Protein AF-A0ABD5W176-F1 (afdb_monomer_lite)

Radius of gyration: 26.82 Å; chains: 1; bounding box: 63×87×45 Å

Structure (mmCIF, N/CA/C/O backbone):
data_AF-A0ABD5W176-F1
#
_entry.id   AF-A0ABD5W176-F1
#
loop_
_atom_site.group_PDB
_atom_site.id
_atom_site.type_symbol
_atom_site.label_atom_id
_atom_site.label_alt_id
_atom_site.label_comp_id
_atom_site.label_asym_id
_atom_site.label_entity_id
_atom_site.label_seq_id
_atom_site.pdbx_PDB_ins_code
_atom_site.Cartn_x
_atom_site.Cartn_y
_atom_site.Cartn_z
_atom_site.occupancy
_atom_site.B_iso_or_equiv
_atom_site.auth_seq_id
_atom_site.auth_comp_id
_atom_site.auth_asym_id
_atom_site.auth_atom_id
_atom_site.pdbx_PDB_model_num
ATOM 1 N N . MET A 1 1 ? 10.561 7.491 5.940 1.00 79.62 1 MET A N 1
ATOM 2 C CA . MET A 1 1 ? 9.685 6.293 5.906 1.00 79.62 1 MET A CA 1
ATOM 3 C C . MET A 1 1 ? 9.804 5.558 4.575 1.00 79.62 1 MET A C 1
ATOM 5 O O . MET A 1 1 ? 10.147 4.380 4.599 1.00 79.62 1 MET A O 1
ATOM 9 N N . GLN A 1 2 ? 9.571 6.247 3.452 1.00 91.00 2 GLN A N 1
ATOM 10 C CA . GLN A 1 2 ? 9.766 5.733 2.091 1.00 91.00 2 GLN A CA 1
ATOM 11 C C . GLN A 1 2 ? 11.189 5.212 1.852 1.00 91.00 2 GLN A C 1
ATOM 13 O O . GLN A 1 2 ? 12.141 5.685 2.484 1.00 91.00 2 GLN A O 1
ATOM 18 N N . ARG A 1 3 ? 11.326 4.248 0.937 1.00 91.56 3 ARG A N 1
ATOM 19 C CA . ARG A 1 3 ? 12.616 3.749 0.450 1.00 91.56 3 ARG A CA 1
ATOM 20 C C . ARG A 1 3 ? 12.538 3.473 -1.054 1.00 91.56 3 ARG A C 1
ATOM 22 O O . ARG A 1 3 ? 11.525 2.947 -1.516 1.00 91.56 3 ARG A O 1
ATOM 29 N N . PRO A 1 4 ? 13.593 3.793 -1.824 1.00 94.31 4 PRO A N 1
ATOM 30 C CA . PRO A 1 4 ? 13.657 3.426 -3.234 1.00 94.31 4 PRO A CA 1
ATOM 31 C C . PRO A 1 4 ? 13.405 1.930 -3.437 1.00 94.31 4 PRO A C 1
ATOM 33 O O . PRO A 1 4 ? 13.845 1.116 -2.624 1.00 94.31 4 PRO A O 1
ATOM 36 N N . GLN A 1 5 ? 12.694 1.579 -4.512 1.00 95.31 5 GLN A N 1
ATOM 37 C CA . GLN A 1 5 ? 12.455 0.187 -4.931 1.00 95.31 5 GLN A CA 1
ATOM 38 C C . GLN A 1 5 ? 11.825 -0.715 -3.851 1.00 95.31 5 GLN A C 1
ATOM 40 O O . GLN A 1 5 ? 11.939 -1.939 -3.915 1.00 95.31 5 GLN A O 1
ATOM 45 N N . THR A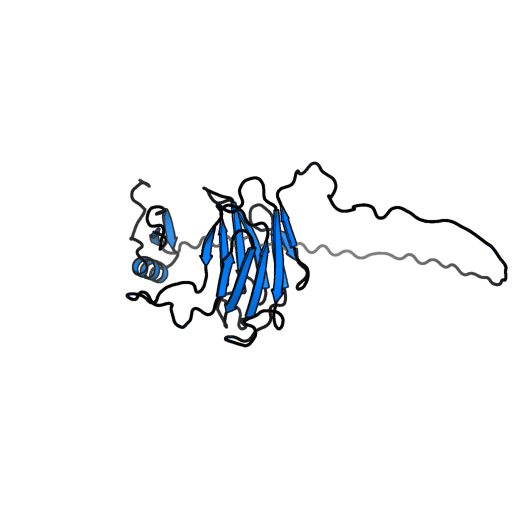 1 6 ? 11.164 -0.121 -2.856 1.00 97.00 6 THR A N 1
ATOM 46 C CA . THR A 1 6 ? 10.601 -0.833 -1.707 1.00 97.00 6 THR A CA 1
ATOM 47 C C . THR A 1 6 ? 9.096 -0.611 -1.647 1.00 97.00 6 THR A C 1
ATOM 49 O O . THR A 1 6 ? 8.623 0.515 -1.783 1.00 97.00 6 THR A O 1
ATOM 52 N N . SER A 1 7 ? 8.345 -1.683 -1.420 1.00 98.00 7 SER A N 1
ATOM 53 C CA . SER A 1 7 ? 6.948 -1.617 -1.000 1.00 98.00 7 SER A CA 1
ATOM 54 C C . SER A 1 7 ? 6.877 -1.731 0.518 1.00 98.00 7 SER A C 1
ATOM 56 O O . SER A 1 7 ? 7.540 -2.585 1.101 1.00 98.00 7 SER A O 1
ATOM 58 N N . ILE A 1 8 ? 6.106 -0.871 1.171 1.00 97.44 8 ILE A N 1
ATOM 59 C CA . ILE A 1 8 ? 6.011 -0.806 2.628 1.00 97.44 8 ILE A CA 1
ATOM 60 C C . ILE A 1 8 ? 4.540 -0.869 3.026 1.00 97.44 8 ILE A C 1
ATOM 62 O O . ILE A 1 8 ? 3.735 -0.094 2.519 1.00 97.44 8 ILE A O 1
ATOM 66 N N . ALA A 1 9 ? 4.197 -1.752 3.960 1.00 97.44 9 ALA A N 1
ATOM 67 C CA . ALA A 1 9 ? 2.889 -1.782 4.607 1.00 97.44 9 ALA A CA 1
ATOM 68 C C . ALA A 1 9 ? 3.030 -1.595 6.123 1.00 97.44 9 ALA A C 1
ATOM 70 O O . ALA A 1 9 ? 4.029 -2.001 6.713 1.00 97.44 9 ALA A O 1
ATOM 71 N N . PHE A 1 10 ? 2.053 -0.965 6.767 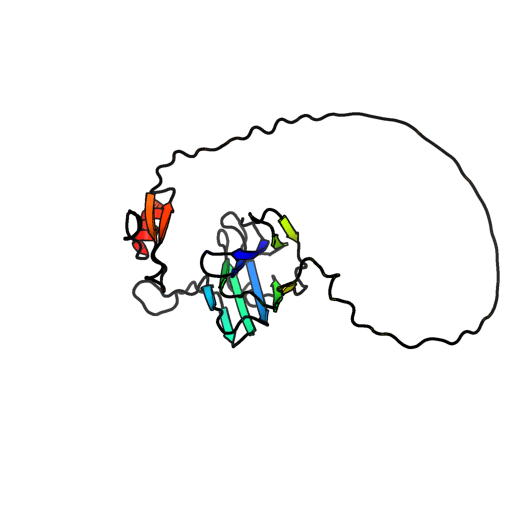1.00 96.25 10 PHE A N 1
ATOM 72 C CA . PHE A 1 10 ? 2.026 -0.818 8.223 1.00 96.25 10 PHE A CA 1
ATOM 73 C C . PHE A 1 10 ? 0.620 -0.514 8.734 1.00 96.25 10 PHE A C 1
ATOM 75 O O . PHE A 1 10 ? -0.257 -0.091 7.979 1.00 96.25 10 PHE A O 1
ATOM 82 N N . LEU A 1 11 ? 0.414 -0.716 10.035 1.00 94.94 11 LEU A N 1
ATOM 83 C CA . LEU A 1 11 ? -0.796 -0.272 10.715 1.00 94.94 11 LEU A CA 1
ATOM 84 C C . LEU A 1 11 ? -0.582 1.110 11.325 1.00 94.94 11 LEU A C 1
ATOM 86 O O . LEU A 1 11 ? 0.431 1.363 11.973 1.00 94.94 11 LEU A O 1
ATOM 90 N N . TYR A 1 12 ? -1.560 1.989 11.144 1.00 93.06 12 TYR A N 1
ATOM 91 C CA . TYR A 1 12 ? -1.567 3.326 11.718 1.00 93.06 12 TYR A CA 1
ATOM 92 C C . TYR A 1 12 ? -2.821 3.533 12.563 1.00 93.06 12 TYR A C 1
ATOM 94 O O . TYR A 1 12 ? -3.947 3.453 12.060 1.00 93.06 12 TYR A O 1
ATOM 102 N N . GLN A 1 13 ? -2.623 3.810 13.853 1.00 91.56 13 GLN A N 1
ATOM 103 C CA . GLN A 1 13 ? -3.698 4.189 14.760 1.00 91.56 13 GLN A CA 1
ATOM 104 C C . GLN A 1 13 ? -3.898 5.704 14.696 1.00 91.56 13 GLN A C 1
ATOM 106 O O . GLN A 1 13 ? -3.185 6.469 15.345 1.00 91.56 13 GLN A O 1
ATOM 111 N N . GLY A 1 14 ? -4.887 6.130 13.912 1.00 87.31 14 GLY A N 1
ATOM 112 C CA . GLY A 1 14 ? -5.346 7.513 13.914 1.00 87.31 14 GLY A CA 1
ATOM 113 C C . GLY A 1 14 ? -6.237 7.823 15.125 1.00 87.31 14 GLY A C 1
ATOM 114 O O . GLY A 1 14 ? -6.598 6.917 15.886 1.00 87.31 14 GLY A O 1
ATOM 115 N N . PRO A 1 15 ? -6.655 9.090 15.291 1.00 87.62 15 PRO A N 1
ATOM 116 C CA . PRO A 1 15 ? -7.528 9.503 16.392 1.00 87.62 15 PRO A CA 1
ATOM 117 C C . PRO A 1 15 ? -8.903 8.817 16.370 1.00 87.62 15 PRO A C 1
ATOM 119 O O . PRO A 1 15 ? -9.521 8.662 17.418 1.00 87.62 15 PRO A O 1
ATOM 122 N N . GLU A 1 16 ? -9.376 8.397 15.193 1.00 87.06 16 GLU A N 1
ATOM 123 C CA . GLU A 1 16 ? -10.716 7.823 15.024 1.00 87.06 16 GLU A CA 1
ATOM 124 C C . GLU A 1 16 ? -10.719 6.308 14.799 1.00 87.06 16 GLU A C 1
ATOM 126 O O . GLU A 1 16 ? -11.642 5.626 15.239 1.00 87.06 16 GLU A O 1
ATOM 131 N N . ARG A 1 17 ? -9.726 5.771 14.078 1.00 92.06 17 ARG A N 1
ATOM 132 C CA . ARG A 1 17 ? -9.732 4.372 13.626 1.00 92.06 17 ARG A CA 1
ATOM 133 C C . ARG A 1 17 ? -8.337 3.854 13.291 1.00 92.06 17 ARG A C 1
ATOM 135 O O . ARG A 1 17 ? -7.445 4.615 12.911 1.00 92.06 17 ARG A O 1
ATOM 142 N N . LEU A 1 18 ? -8.196 2.535 13.377 1.00 95.38 18 LEU A N 1
ATOM 143 C CA . LEU A 1 18 ? -7.039 1.799 12.881 1.00 95.38 18 LEU A CA 1
ATOM 144 C C . LEU A 1 18 ? -7.106 1.672 11.353 1.00 95.38 18 LEU A C 1
ATOM 146 O O . LEU A 1 18 ? -8.172 1.380 10.793 1.00 95.38 18 LEU A O 1
ATOM 150 N N . SER A 1 19 ? -5.971 1.886 10.691 1.00 96.56 19 SER A N 1
ATOM 151 C CA . SER A 1 19 ? -5.845 1.827 9.232 1.00 96.56 19 SER A CA 1
ATOM 152 C C . SER A 1 19 ? -4.668 0.960 8.795 1.00 96.56 19 SER A C 1
ATOM 154 O O . SER A 1 19 ? -3.620 0.982 9.435 1.00 96.56 19 SER A O 1
ATOM 156 N N . LEU A 1 20 ? -4.829 0.244 7.683 1.00 97.62 20 LEU A N 1
ATOM 157 C CA . LEU A 1 20 ? -3.736 -0.338 6.910 1.00 97.62 20 LEU A CA 1
ATOM 158 C C . LEU A 1 20 ? -3.247 0.710 5.911 1.00 97.62 20 LEU A C 1
ATOM 160 O O . LEU A 1 20 ? -4.021 1.184 5.079 1.00 97.62 20 LEU A O 1
ATOM 164 N N . VAL A 1 21 ? -1.967 1.052 5.986 1.00 97.69 21 VAL A N 1
ATOM 165 C CA . VAL A 1 21 ? -1.319 1.994 5.074 1.00 97.69 21 VAL A CA 1
ATOM 166 C C . VAL A 1 21 ? -0.309 1.244 4.225 1.00 97.69 21 VAL A C 1
ATOM 168 O O . VAL A 1 21 ? 0.456 0.425 4.735 1.00 97.69 21 VAL A O 1
ATOM 171 N N . VAL A 1 22 ? -0.313 1.534 2.929 1.00 98.12 22 VAL A N 1
ATOM 172 C CA . VAL A 1 22 ? 0.615 0.989 1.942 1.00 98.12 22 VAL A CA 1
ATOM 173 C C . VAL A 1 22 ? 1.286 2.152 1.226 1.00 98.12 22 VAL A C 1
ATOM 175 O O . VAL A 1 22 ? 0.613 3.095 0.816 1.00 98.12 22 VAL A O 1
ATOM 178 N N . VAL A 1 23 ? 2.610 2.090 1.101 1.00 97.50 23 VAL A N 1
ATOM 179 C CA . VAL A 1 23 ? 3.427 3.083 0.398 1.00 97.50 23 VAL A CA 1
ATOM 180 C C . VAL A 1 23 ? 4.440 2.368 -0.483 1.00 97.50 23 VAL A C 1
ATOM 182 O O . VAL A 1 23 ? 5.189 1.508 -0.015 1.00 97.50 23 VAL A O 1
ATOM 185 N N . HIS A 1 24 ? 4.493 2.750 -1.751 1.00 97.62 24 HIS A N 1
ATOM 186 C CA . HIS A 1 24 ? 5.400 2.198 -2.741 1.00 97.62 24 HIS A CA 1
ATOM 187 C C . HIS A 1 24 ? 6.428 3.238 -3.184 1.00 97.62 24 HIS A C 1
ATOM 189 O O . HIS A 1 24 ? 6.096 4.385 -3.481 1.00 97.62 24 HIS A O 1
ATOM 195 N N . GLY A 1 25 ? 7.690 2.817 -3.250 1.00 94.88 25 GLY A N 1
ATOM 196 C CA . GLY A 1 25 ? 8.774 3.631 -3.779 1.00 94.88 25 GLY A CA 1
ATOM 197 C C . GLY A 1 25 ? 9.188 4.794 -2.877 1.00 94.88 25 GLY A C 1
ATOM 198 O O . GLY A 1 25 ? 8.986 4.801 -1.658 1.00 94.88 25 GLY A O 1
ATOM 199 N N . SER A 1 26 ? 9.858 5.761 -3.499 1.00 93.12 26 SER A N 1
ATOM 200 C CA . SER A 1 26 ? 10.366 6.970 -2.855 1.00 93.12 26 SER A CA 1
ATOM 201 C C . SER A 1 26 ? 10.463 8.093 -3.874 1.00 93.12 26 SER A C 1
ATOM 203 O O . SER A 1 26 ? 10.898 7.860 -5.001 1.00 93.12 26 SER A O 1
ATOM 205 N N . VAL A 1 27 ? 10.171 9.318 -3.443 1.00 90.06 27 VAL A N 1
ATOM 206 C CA . VAL A 1 27 ? 10.331 10.529 -4.267 1.00 90.06 27 VAL A CA 1
ATOM 207 C C . VAL A 1 27 ? 11.782 10.801 -4.686 1.00 90.06 27 VAL A C 1
ATOM 209 O O . VAL A 1 27 ? 12.028 11.499 -5.664 1.00 90.06 27 VAL A O 1
ATOM 212 N N . ASP A 1 28 ? 12.749 10.212 -3.981 1.00 86.12 28 ASP A N 1
ATOM 213 C CA . ASP A 1 28 ? 14.178 10.315 -4.304 1.00 86.12 28 ASP A CA 1
ATOM 214 C C . ASP A 1 28 ? 14.668 9.175 -5.220 1.00 86.12 28 ASP A C 1
ATOM 216 O O . ASP A 1 28 ? 15.856 9.091 -5.542 1.00 86.12 28 ASP A O 1
ATOM 220 N N . ALA A 1 29 ? 13.786 8.247 -5.611 1.00 86.50 29 ALA A N 1
ATOM 221 C CA . ALA A 1 29 ? 14.151 7.097 -6.427 1.00 86.50 29 ALA A CA 1
ATOM 222 C C . ALA A 1 29 ? 14.228 7.457 -7.915 1.00 86.50 29 ALA A C 1
ATOM 224 O O . ALA A 1 29 ? 13.330 8.081 -8.479 1.00 86.50 29 ALA A O 1
ATOM 225 N N . ALA A 1 30 ? 15.290 6.991 -8.574 1.00 83.50 30 ALA A N 1
ATOM 226 C CA . ALA A 1 30 ? 15.442 7.136 -10.019 1.00 83.50 30 ALA A CA 1
ATOM 227 C C . ALA A 1 30 ? 14.508 6.204 -10.811 1.00 83.50 30 ALA A C 1
ATOM 229 O O . ALA A 1 30 ? 14.151 6.541 -11.939 1.00 83.50 30 ALA A O 1
ATOM 230 N N . ASP A 1 31 ? 14.088 5.088 -10.213 1.00 87.00 31 ASP A N 1
ATOM 231 C CA . ASP A 1 31 ? 13.261 4.063 -10.847 1.00 87.00 31 ASP A CA 1
ATOM 232 C C . ASP A 1 31 ? 11.855 4.018 -10.236 1.00 87.00 31 ASP A C 1
ATOM 234 O O . ASP A 1 31 ? 11.670 4.279 -9.044 1.00 87.00 31 ASP A O 1
ATOM 238 N N . GLY A 1 32 ? 10.881 3.660 -11.073 1.00 93.00 32 GLY A N 1
ATOM 239 C CA . GLY A 1 32 ? 9.490 3.461 -10.692 1.00 93.00 32 GLY A CA 1
ATOM 240 C C . GLY A 1 32 ? 9.178 2.019 -10.287 1.00 93.00 32 GLY A C 1
ATOM 241 O O . GLY A 1 32 ? 10.040 1.273 -9.805 1.00 93.00 32 GLY A O 1
ATOM 242 N N . GLY A 1 33 ? 7.939 1.599 -10.519 1.00 96.44 33 GLY A N 1
ATOM 243 C CA . GLY A 1 33 ? 7.527 0.217 -10.317 1.00 96.44 33 GLY A CA 1
ATOM 244 C C . GLY A 1 33 ? 6.046 -0.027 -10.568 1.00 96.44 33 GLY A C 1
ATOM 245 O O . GLY A 1 33 ? 5.289 0.873 -10.933 1.00 96.44 33 GLY A O 1
ATOM 246 N N . ALA A 1 34 ? 5.652 -1.284 -10.384 1.00 98.19 34 ALA A N 1
ATOM 247 C CA . ALA A 1 34 ? 4.263 -1.711 -10.403 1.00 98.19 34 ALA A CA 1
ATOM 248 C C . ALA A 1 34 ? 4.038 -2.804 -9.354 1.00 98.19 34 ALA A C 1
ATOM 250 O O . ALA A 1 34 ? 4.888 -3.687 -9.167 1.00 98.19 34 ALA A O 1
ATOM 251 N N . VAL A 1 35 ? 2.890 -2.737 -8.682 1.00 98.62 35 VAL A N 1
ATOM 252 C CA . VAL A 1 35 ? 2.469 -3.687 -7.645 1.00 98.62 35 VAL A CA 1
ATOM 253 C C . VAL A 1 35 ? 0.980 -3.954 -7.786 1.00 98.62 35 VAL A C 1
ATOM 255 O O . VAL A 1 35 ? 0.192 -3.030 -7.927 1.00 98.62 35 VAL A O 1
ATOM 258 N N . THR A 1 36 ? 0.583 -5.216 -7.693 1.00 98.88 36 THR A N 1
ATOM 259 C CA . THR A 1 36 ? -0.816 -5.604 -7.513 1.00 98.88 36 THR A CA 1
ATOM 260 C C . THR A 1 36 ? -0.965 -6.241 -6.145 1.00 98.88 36 THR A C 1
ATOM 262 O O . THR A 1 36 ? -0.357 -7.281 -5.902 1.00 98.88 36 THR A O 1
ATOM 265 N N . PHE A 1 37 ? -1.812 -5.687 -5.278 1.00 98.81 37 PHE A N 1
ATOM 266 C CA . PHE A 1 37 ? -2.245 -6.395 -4.072 1.00 98.81 37 PHE A CA 1
ATOM 267 C C . PHE A 1 37 ? -3.675 -6.891 -4.224 1.00 98.81 37 PHE A C 1
ATOM 269 O O . PHE A 1 37 ? -4.578 -6.147 -4.614 1.00 98.81 37 PHE A O 1
ATOM 276 N N . ARG A 1 38 ? -3.881 -8.160 -3.865 1.00 98.81 38 ARG A N 1
ATOM 277 C CA . ARG A 1 38 ? -5.201 -8.738 -3.620 1.00 98.81 38 ARG A CA 1
ATOM 278 C C . ARG A 1 38 ? -5.390 -8.844 -2.115 1.00 98.81 38 ARG A C 1
ATOM 280 O O . ARG A 1 38 ? -4.675 -9.585 -1.447 1.00 98.81 38 ARG A O 1
ATOM 287 N N . LEU A 1 39 ? -6.323 -8.068 -1.589 1.00 98.69 39 LEU A N 1
ATOM 288 C CA . LEU A 1 39 ? -6.679 -8.044 -0.181 1.00 98.69 39 LEU A CA 1
ATOM 289 C C . LEU A 1 39 ? -7.989 -8.801 0.008 1.00 98.69 39 LEU A C 1
ATOM 291 O O . LEU A 1 39 ? -8.923 -8.596 -0.762 1.00 98.69 39 LEU A O 1
ATOM 295 N N . SER A 1 40 ? -8.060 -9.643 1.033 1.00 98.50 40 SER A N 1
ATOM 296 C CA . SER A 1 40 ? -9.280 -10.363 1.415 1.00 98.50 40 SER A CA 1
ATOM 297 C C . SER A 1 40 ? -9.501 -10.274 2.921 1.00 98.50 40 SER A C 1
ATOM 299 O O . SER A 1 40 ? -8.551 -10.067 3.679 1.00 98.50 40 SER A O 1
ATOM 301 N N . GLY A 1 41 ? -10.756 -10.408 3.353 1.00 97.69 41 GLY A N 1
ATOM 302 C CA . GLY A 1 41 ? -11.133 -10.293 4.767 1.00 97.69 41 GLY A CA 1
ATOM 303 C C . GLY A 1 41 ? -11.220 -8.851 5.280 1.00 97.69 41 GLY A C 1
ATOM 304 O O . GLY A 1 41 ? -11.238 -8.628 6.489 1.00 97.69 41 GLY A O 1
ATOM 305 N N . LEU A 1 42 ? -11.287 -7.861 4.383 1.00 97.94 42 LEU A N 1
ATOM 306 C CA . LEU A 1 42 ? -11.448 -6.465 4.786 1.00 97.94 42 LEU A CA 1
ATOM 307 C C . LEU A 1 42 ? -12.839 -6.225 5.410 1.00 97.94 42 LEU A C 1
ATOM 309 O O . LEU A 1 42 ? -13.838 -6.726 4.882 1.00 97.94 42 LEU A O 1
ATOM 313 N N . PRO A 1 43 ? -12.935 -5.453 6.510 1.00 96.44 43 PRO A N 1
ATOM 314 C CA . PRO A 1 43 ? -14.218 -5.121 7.123 1.00 96.44 43 PRO A CA 1
ATOM 315 C C . PRO A 1 43 ? -15.164 -4.387 6.173 1.00 96.44 43 PRO A C 1
ATOM 317 O O . PRO A 1 43 ? -14.761 -3.489 5.435 1.00 96.44 43 PRO A O 1
ATOM 320 N N . ALA A 1 44 ? -16.447 -4.749 6.228 1.00 93.25 44 ALA A N 1
ATOM 321 C CA . ALA A 1 44 ? -17.473 -4.241 5.314 1.00 93.25 44 ALA A CA 1
ATOM 322 C C . ALA A 1 44 ? -17.805 -2.748 5.506 1.00 93.25 44 ALA A C 1
ATOM 324 O O . ALA A 1 44 ? -18.368 -2.125 4.609 1.00 93.25 44 ALA A O 1
ATOM 325 N N . ASP A 1 45 ? -17.507 -2.187 6.677 1.00 92.12 45 ASP A N 1
ATOM 326 C CA . ASP A 1 45 ? -17.632 -0.765 7.016 1.00 92.12 45 ASP A CA 1
ATOM 327 C C . ASP A 1 45 ? -16.310 0.009 6.860 1.00 92.12 45 ASP A C 1
ATOM 329 O O . ASP A 1 45 ? -16.248 1.222 7.098 1.00 92.12 45 ASP A O 1
ATOM 333 N N . GLY A 1 46 ? -15.247 -0.681 6.446 1.00 95.00 46 GLY A N 1
ATOM 334 C CA . GLY A 1 46 ? -13.981 -0.068 6.098 1.00 95.00 46 GLY A CA 1
ATOM 335 C C . GLY A 1 46 ? -14.016 0.598 4.721 1.00 95.00 46 GLY A C 1
ATOM 336 O O . GLY A 1 46 ? -14.827 0.274 3.854 1.00 95.00 46 GLY A O 1
ATOM 337 N N . GLU A 1 47 ? -13.113 1.551 4.506 1.00 95.81 47 GLU A N 1
ATOM 338 C CA . GLU A 1 47 ? -12.997 2.255 3.229 1.00 95.81 47 GLU A CA 1
ATOM 339 C C . GLU A 1 47 ? -11.564 2.715 2.954 1.00 95.81 47 GLU A C 1
ATOM 341 O O . GLU A 1 47 ? -10.750 2.888 3.862 1.00 95.81 47 GLU A O 1
ATOM 346 N N . TRP A 1 48 ? -11.264 2.938 1.677 1.00 97.06 48 TRP A N 1
ATOM 347 C CA . TRP A 1 48 ? -10.012 3.547 1.237 1.00 97.06 48 TRP A CA 1
ATOM 348 C C . TRP A 1 48 ? -10.119 5.074 1.295 1.00 97.06 48 TRP A C 1
ATOM 350 O O . TRP A 1 48 ? -10.807 5.672 0.466 1.00 97.06 48 TRP A O 1
ATOM 360 N N . PHE A 1 49 ? -9.414 5.684 2.247 1.00 94.62 49 PHE A N 1
ATOM 361 C CA . PHE A 1 49 ? -9.337 7.136 2.442 1.00 94.62 49 PHE A CA 1
ATOM 362 C C . PHE A 1 49 ? -8.323 7.804 1.528 1.00 94.62 49 PHE A C 1
ATOM 364 O O . PHE A 1 49 ? -8.536 8.922 1.066 1.00 94.62 49 PHE A O 1
ATOM 371 N N . VAL A 1 50 ? -7.220 7.106 1.277 1.00 95.56 50 VAL A N 1
ATOM 372 C CA . VAL A 1 50 ? -6.219 7.515 0.302 1.00 95.56 50 VAL A CA 1
ATOM 373 C C . VAL A 1 50 ? -6.251 6.494 -0.812 1.00 95.56 50 VAL A C 1
ATOM 375 O O . VAL A 1 50 ? -6.073 5.297 -0.572 1.00 95.56 50 VAL A O 1
ATOM 378 N N . LYS A 1 51 ? -6.517 7.004 -2.008 1.00 94.81 51 LYS A N 1
ATOM 379 C CA . LYS A 1 51 ? -6.404 6.291 -3.265 1.00 94.81 51 LYS A CA 1
ATOM 380 C C . LYS A 1 51 ? -5.527 7.141 -4.154 1.00 94.81 51 LYS A C 1
ATOM 382 O O . LYS A 1 51 ? -6.010 8.159 -4.661 1.00 94.81 51 LYS A O 1
ATOM 387 N N . ASP A 1 52 ? -4.253 6.790 -4.241 1.00 91.12 52 ASP A N 1
ATOM 388 C CA . ASP A 1 52 ? -3.401 7.486 -5.188 1.00 91.12 52 ASP A CA 1
ATOM 389 C C . ASP A 1 52 ? -3.938 7.288 -6.611 1.00 91.12 52 ASP A C 1
ATOM 391 O O . ASP A 1 52 ? -4.730 6.372 -6.879 1.00 91.12 52 ASP A O 1
ATOM 395 N N . ASP A 1 53 ? -3.675 8.286 -7.453 1.00 85.44 53 ASP A N 1
ATOM 396 C CA . ASP A 1 53 ? -4.129 8.315 -8.843 1.00 85.44 53 ASP A CA 1
ATOM 397 C C . ASP A 1 53 ? -5.634 8.022 -9.035 1.00 85.44 53 ASP A C 1
ATOM 399 O O . ASP A 1 53 ? -6.101 7.531 -10.064 1.00 85.44 53 ASP A O 1
ATOM 403 N N . TYR A 1 54 ? -6.449 8.429 -8.053 1.00 85.75 54 TYR A N 1
ATOM 404 C CA . TYR A 1 54 ? -7.911 8.403 -8.109 1.00 85.75 54 TYR A CA 1
ATOM 405 C C . TYR A 1 54 ? -8.511 9.798 -7.873 1.00 85.75 54 TYR A C 1
ATOM 407 O O . TYR A 1 54 ? -9.203 10.070 -6.891 1.00 85.75 54 TYR A O 1
ATOM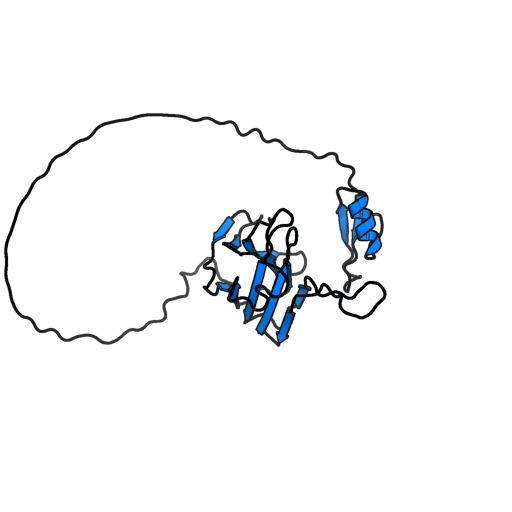 415 N N . TYR A 1 55 ? -8.265 10.720 -8.802 1.00 81.50 55 TYR A N 1
ATOM 416 C CA . TYR A 1 55 ? -8.812 12.082 -8.755 1.00 81.50 55 TYR A CA 1
ATOM 417 C C . TYR A 1 55 ? -9.315 12.581 -10.114 1.00 81.50 55 TYR A C 1
ATOM 419 O O . TYR A 1 55 ? -8.935 12.103 -11.183 1.00 81.50 55 TYR A O 1
ATOM 427 N N . SER A 1 56 ? -10.218 13.560 -10.082 1.00 85.38 56 SER A N 1
ATOM 428 C CA . SER A 1 56 ? -10.717 14.233 -11.287 1.00 85.38 56 SER A CA 1
ATOM 429 C C . SER A 1 56 ? -9.841 15.423 -11.674 1.00 85.38 56 SER A C 1
ATOM 431 O O . SER A 1 56 ? -9.329 16.123 -10.801 1.00 85.38 56 SER A O 1
ATOM 433 N N . GLU A 1 57 ? -9.719 15.708 -12.974 1.00 79.56 57 GLU A N 1
ATOM 434 C CA . GLU A 1 57 ? -9.030 16.916 -13.434 1.00 79.56 57 GLU A CA 1
ATOM 435 C C . GLU A 1 57 ? -9.709 18.168 -12.850 1.00 79.56 57 GLU A C 1
ATOM 437 O O . GLU A 1 57 ? -10.946 18.261 -12.889 1.00 79.56 57 GLU A O 1
ATOM 442 N N . PRO A 1 58 ? -8.941 19.165 -12.371 1.00 80.12 58 PRO A N 1
ATOM 443 C CA . PRO A 1 58 ? -9.495 20.371 -11.768 1.00 80.12 58 PRO A CA 1
ATOM 444 C C . PRO A 1 58 ? -10.507 21.082 -12.675 1.00 80.12 58 PRO A C 1
ATOM 446 O O . PRO A 1 58 ? -10.243 21.372 -13.841 1.00 80.12 58 PRO A O 1
ATOM 449 N N . GLY A 1 59 ? -11.685 21.390 -12.128 1.00 82.31 59 GLY A N 1
ATOM 450 C CA . GLY A 1 59 ? -12.763 22.048 -12.875 1.00 82.31 59 GLY A CA 1
ATOM 451 C C . GLY A 1 59 ? -13.506 21.134 -13.856 1.00 82.31 59 GLY A C 1
ATOM 452 O O . GLY A 1 59 ? -14.376 21.609 -14.589 1.00 82.31 59 GLY A O 1
ATOM 453 N N . THR A 1 60 ? -13.208 19.833 -13.858 1.00 75.81 60 THR A N 1
ATOM 454 C CA . THR A 1 60 ? -13.943 18.818 -14.613 1.00 75.81 60 THR A CA 1
ATOM 455 C C . THR A 1 60 ? -14.447 17.706 -13.686 1.00 75.81 60 THR A C 1
ATOM 457 O O . THR A 1 60 ? -14.069 17.619 -12.524 1.00 75.81 60 THR A O 1
ATOM 460 N N . ASN A 1 61 ? -15.314 16.839 -14.213 1.00 83.19 61 ASN A N 1
ATOM 461 C CA . ASN A 1 61 ? -15.723 15.594 -13.555 1.00 83.19 61 ASN A CA 1
ATOM 462 C C . ASN A 1 61 ? -15.166 14.367 -14.306 1.00 83.19 61 ASN A C 1
ATOM 464 O O . ASN A 1 61 ? -15.829 13.334 -14.403 1.00 83.19 61 ASN A O 1
ATOM 468 N N . ARG A 1 62 ? -14.004 14.521 -14.951 1.00 85.31 62 ARG A N 1
ATOM 469 C CA . ARG A 1 62 ? -13.298 13.462 -15.683 1.00 85.31 62 ARG A CA 1
ATOM 470 C C . ARG A 1 62 ? -12.076 13.044 -14.882 1.00 85.31 62 ARG A C 1
ATOM 472 O O . ARG A 1 62 ? -11.442 13.908 -14.291 1.00 85.31 62 ARG A O 1
ATOM 479 N N . ALA A 1 63 ? -11.760 11.754 -14.882 1.00 83.62 63 ALA A N 1
ATOM 480 C CA . ALA A 1 63 ? -10.506 11.258 -14.322 1.00 83.62 63 ALA A CA 1
ATOM 481 C C . ALA A 1 63 ? -9.316 11.925 -15.027 1.00 83.62 63 ALA A C 1
ATOM 483 O O . ALA A 1 63 ? -9.386 12.149 -16.241 1.00 83.62 63 ALA A O 1
ATOM 484 N N . ALA A 1 64 ? -8.265 12.253 -14.274 1.00 83.75 64 ALA A N 1
ATOM 485 C CA . ALA A 1 64 ? -7.045 12.772 -14.875 1.00 83.75 64 ALA A CA 1
ATOM 486 C C . ALA A 1 64 ? -6.392 11.711 -15.763 1.00 83.75 64 ALA A C 1
ATOM 488 O O . ALA A 1 64 ? -6.473 10.514 -15.502 1.00 83.75 64 ALA A O 1
ATOM 489 N N . THR A 1 65 ? -5.752 12.149 -16.846 1.00 84.25 65 THR A N 1
ATOM 490 C CA . THR A 1 65 ? -5.130 11.235 -17.818 1.00 84.25 65 THR A CA 1
ATOM 491 C C . THR A 1 65 ? -3.924 10.480 -17.268 1.00 84.25 65 THR A C 1
ATOM 493 O O . THR A 1 65 ? -3.439 9.572 -17.931 1.00 84.25 65 THR A O 1
ATOM 496 N N . THR A 1 66 ? -3.417 10.900 -16.111 1.00 83.06 66 THR A N 1
ATOM 497 C CA . THR A 1 66 ? -2.310 10.271 -15.388 1.00 83.06 66 THR A CA 1
ATOM 498 C C . THR A 1 66 ? -2.779 9.294 -14.321 1.00 83.06 66 THR A C 1
ATOM 500 O O . THR A 1 66 ? -1.930 8.681 -13.702 1.00 83.06 66 THR A O 1
ATOM 503 N N . ASN A 1 67 ? -4.093 9.125 -14.133 1.00 89.06 67 ASN A N 1
ATOM 504 C CA . ASN A 1 67 ? -4.633 8.127 -13.219 1.00 89.06 67 ASN A CA 1
ATOM 505 C C . ASN A 1 67 ? -4.445 6.730 -13.816 1.00 89.06 67 ASN A C 1
ATOM 507 O O . ASN A 1 67 ? -5.317 6.254 -14.554 1.00 89.06 67 ASN A O 1
ATOM 511 N N . TYR A 1 68 ? -3.301 6.110 -13.557 1.00 94.62 68 TYR A N 1
ATOM 512 C CA . TYR A 1 68 ? -2.996 4.782 -14.086 1.00 94.62 68 TYR A CA 1
ATOM 513 C C . TYR A 1 68 ? -3.440 3.659 -13.148 1.00 94.62 68 TYR A C 1
ATOM 515 O O . TYR A 1 68 ? -3.715 2.549 -13.611 1.00 94.62 68 TYR A O 1
ATOM 523 N N . ASP A 1 69 ? -3.607 3.962 -11.863 1.00 95.88 69 ASP A N 1
ATOM 524 C CA . ASP A 1 69 ? -4.035 2.988 -10.873 1.00 95.88 69 ASP A CA 1
ATOM 525 C C . ASP A 1 69 ? -5.421 2.422 -11.150 1.00 95.88 69 ASP A C 1
ATOM 527 O O . ASP A 1 69 ? -6.385 3.120 -11.492 1.00 95.88 69 ASP A O 1
ATOM 531 N N . THR A 1 70 ? -5.547 1.119 -10.924 1.00 96.88 70 THR A N 1
ATOM 532 C CA . THR A 1 70 ? -6.816 0.412 -11.056 1.00 96.88 70 THR A CA 1
ATOM 533 C C . THR A 1 70 ? -7.310 -0.050 -9.696 1.00 96.88 70 THR A C 1
ATOM 535 O O . THR A 1 70 ? -6.692 -0.872 -9.027 1.00 96.88 70 THR A O 1
ATOM 538 N N . TRP A 1 71 ? -8.493 0.433 -9.320 1.00 97.06 71 TRP A N 1
ATOM 539 C CA . TRP A 1 71 ? -9.137 0.125 -8.047 1.00 97.06 71 TRP A CA 1
ATOM 540 C C . TRP A 1 71 ? -10.357 -0.775 -8.267 1.00 97.06 71 TRP A C 1
ATOM 542 O O . TRP A 1 71 ? -11.404 -0.311 -8.723 1.00 97.06 71 TRP A O 1
ATOM 552 N N . THR A 1 72 ? -10.251 -2.059 -7.917 1.00 97.75 72 THR A N 1
ATOM 553 C CA . THR A 1 72 ? -11.382 -3.003 -7.906 1.00 97.75 72 THR A CA 1
ATOM 554 C C . THR A 1 72 ? -11.754 -3.329 -6.463 1.00 97.75 72 THR A C 1
ATOM 556 O O . THR A 1 72 ? -11.001 -3.989 -5.757 1.00 97.75 72 THR A O 1
ATOM 559 N N . VAL A 1 73 ? -12.914 -2.855 -6.014 1.00 96.44 73 VAL A N 1
ATOM 560 C CA . VAL A 1 73 ? -13.384 -2.969 -4.623 1.00 96.44 73 VAL A CA 1
ATOM 561 C C . VAL A 1 73 ? -14.728 -3.695 -4.635 1.00 96.44 73 VAL A C 1
ATOM 563 O O . VAL A 1 73 ? -15.701 -3.139 -5.146 1.00 96.44 73 VAL A O 1
ATOM 566 N N . ASP A 1 74 ? -14.780 -4.924 -4.111 1.00 94.88 74 ASP A N 1
ATOM 567 C CA . ASP A 1 74 ? -16.002 -5.735 -4.048 1.00 94.88 74 ASP A CA 1
ATOM 568 C C . ASP A 1 74 ? -16.141 -6.453 -2.695 1.00 94.88 74 ASP A C 1
ATOM 570 O O . ASP A 1 74 ? -15.457 -7.432 -2.398 1.00 94.88 74 ASP A O 1
ATOM 574 N N . GLY A 1 75 ? -17.050 -5.964 -1.850 1.00 95.12 75 GLY A N 1
ATOM 575 C CA . GLY A 1 75 ? -17.285 -6.543 -0.529 1.00 95.12 75 GLY A CA 1
ATOM 576 C C . GLY A 1 75 ? -16.031 -6.507 0.347 1.00 95.12 75 GLY A C 1
ATOM 577 O O . GLY A 1 75 ? -15.559 -5.431 0.689 1.00 95.12 75 GLY A O 1
ATOM 578 N N . ALA A 1 76 ? -15.536 -7.683 0.734 1.00 96.88 76 ALA A N 1
ATOM 579 C CA . ALA A 1 76 ? -14.326 -7.839 1.546 1.00 96.88 76 ALA A CA 1
ATOM 580 C C . ALA A 1 76 ? -13.065 -8.129 0.708 1.00 96.88 76 ALA A C 1
ATOM 582 O O . ALA A 1 76 ? -11.975 -8.226 1.276 1.00 96.88 76 ALA A O 1
ATOM 583 N N . ASP A 1 77 ? -13.221 -8.294 -0.612 1.00 98.31 77 ASP A N 1
ATOM 584 C CA . ASP A 1 77 ? -12.165 -8.678 -1.546 1.00 98.31 77 ASP A CA 1
ATOM 585 C C . ASP A 1 77 ? -11.823 -7.497 -2.457 1.00 98.31 77 ASP A C 1
ATOM 587 O O . ASP A 1 77 ? -12.599 -7.084 -3.324 1.00 98.31 77 ASP A O 1
ATOM 591 N N . HIS A 1 78 ? -10.644 -6.917 -2.258 1.00 98.50 78 HIS A N 1
ATOM 592 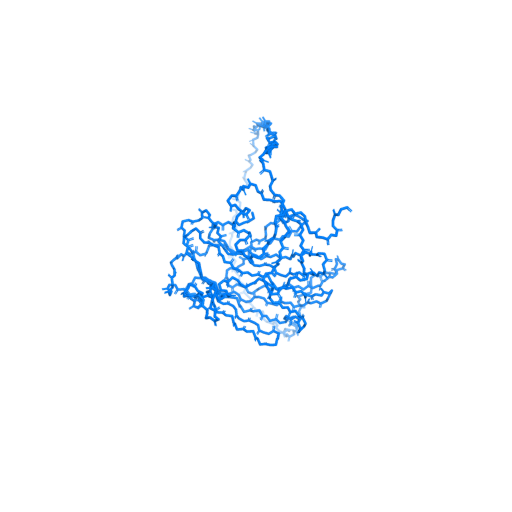C CA . HIS A 1 78 ? -10.168 -5.781 -3.038 1.00 98.50 78 HIS A CA 1
ATOM 593 C C . HIS A 1 78 ? -8.956 -6.192 -3.868 1.00 98.50 78 HIS A C 1
ATOM 595 O O . HIS A 1 78 ? -8.075 -6.912 -3.407 1.00 98.50 78 HIS A O 1
ATOM 601 N N . ARG A 1 79 ? -8.873 -5.687 -5.094 1.00 98.62 79 ARG A N 1
ATOM 602 C CA . ARG A 1 79 ? -7.670 -5.749 -5.916 1.00 98.62 79 ARG A CA 1
ATOM 603 C C . ARG A 1 79 ? -7.300 -4.344 -6.340 1.00 98.62 79 ARG A C 1
ATOM 605 O O . ARG A 1 79 ? -8.080 -3.696 -7.041 1.00 98.62 79 ARG A O 1
ATOM 612 N N . ILE A 1 80 ? -6.115 -3.916 -5.933 1.00 98.69 80 ILE A N 1
ATOM 613 C CA . ILE A 1 80 ? -5.559 -2.635 -6.341 1.00 98.69 80 ILE A CA 1
ATOM 614 C C . ILE A 1 80 ? -4.287 -2.896 -7.138 1.00 98.69 80 ILE A C 1
ATOM 616 O O . ILE A 1 80 ? -3.443 -3.692 -6.721 1.00 98.69 80 ILE A O 1
ATOM 620 N N . ASP A 1 81 ? -4.204 -2.272 -8.306 1.00 98.62 81 ASP A N 1
ATOM 621 C CA . ASP A 1 81 ? -3.032 -2.290 -9.168 1.00 98.62 81 ASP A CA 1
ATOM 622 C C . ASP A 1 81 ? -2.456 -0.870 -9.204 1.00 98.62 81 ASP A C 1
ATOM 624 O O . ASP A 1 81 ? -3.138 0.045 -9.661 1.00 98.62 81 ASP A O 1
ATOM 628 N N . TRP A 1 82 ? -1.229 -0.725 -8.716 1.00 98.56 82 TRP A N 1
ATOM 629 C CA . TRP A 1 82 ? -0.479 0.525 -8.603 1.00 98.56 82 TRP A CA 1
ATOM 630 C C . TRP A 1 82 ? 0.654 0.580 -9.624 1.00 98.56 82 TRP A C 1
ATOM 632 O O . TRP A 1 82 ? 1.282 -0.454 -9.907 1.00 98.56 82 TRP A O 1
ATOM 642 N N . THR A 1 83 ? 0.966 1.770 -10.139 1.00 97.81 83 THR A N 1
ATOM 643 C CA . THR A 1 83 ? 2.196 2.006 -10.902 1.00 97.81 83 THR A CA 1
ATOM 644 C C . THR A 1 83 ? 2.678 3.450 -10.826 1.00 97.81 83 THR A C 1
ATOM 646 O O . THR A 1 83 ? 1.952 4.398 -11.100 1.00 97.81 83 THR A O 1
ATOM 649 N N . TRP A 1 84 ? 3.977 3.617 -10.582 1.00 96.38 84 TRP A N 1
ATOM 650 C CA . TRP A 1 84 ? 4.606 4.930 -10.462 1.00 96.38 84 TRP A CA 1
ATOM 651 C C . TRP A 1 84 ? 5.890 5.017 -11.277 1.00 96.38 84 TRP A C 1
ATOM 653 O O . TRP A 1 84 ? 6.555 4.016 -11.552 1.00 96.38 84 TRP A O 1
ATOM 663 N N . GLY A 1 85 ? 6.241 6.244 -11.657 1.00 93.19 85 GLY A N 1
ATOM 664 C CA . GLY A 1 85 ? 7.466 6.566 -12.381 1.00 93.19 85 GLY A CA 1
ATOM 665 C C . GLY A 1 85 ? 8.604 7.049 -11.480 1.00 93.19 85 GLY A C 1
ATOM 666 O O . GLY A 1 85 ? 8.507 7.075 -10.255 1.00 93.19 85 GLY A O 1
ATOM 667 N N . SER A 1 86 ? 9.691 7.477 -12.124 1.00 89.75 86 SER A N 1
ATOM 668 C CA . SER A 1 86 ? 10.841 8.120 -11.475 1.00 89.75 86 SER A CA 1
ATOM 669 C C . SER A 1 86 ? 10.415 9.325 -10.629 1.00 89.75 86 SER A C 1
ATOM 671 O O . SER A 1 86 ? 9.642 10.164 -11.095 1.00 89.75 86 SER A O 1
ATOM 673 N N . GLY A 1 87 ? 10.920 9.413 -9.398 1.00 83.81 87 GLY A N 1
ATOM 674 C CA . GLY A 1 87 ? 10.562 10.454 -8.430 1.00 83.81 87 GLY A CA 1
ATOM 675 C C . GLY A 1 87 ? 9.111 10.410 -7.934 1.00 83.81 87 GLY A C 1
ATOM 676 O O . GLY A 1 87 ? 8.687 11.312 -7.212 1.00 83.81 87 GLY A O 1
ATOM 677 N N . GLY A 1 88 ? 8.351 9.386 -8.326 1.00 87.62 88 GLY A N 1
ATOM 678 C CA . GLY A 1 88 ? 6.995 9.137 -7.868 1.00 87.62 88 GLY A CA 1
ATOM 679 C C . GLY A 1 88 ? 6.954 8.189 -6.674 1.00 87.62 88 GLY A C 1
ATOM 680 O O . GLY A 1 88 ? 7.870 7.400 -6.428 1.00 87.62 88 GLY A O 1
ATOM 681 N N . THR A 1 89 ? 5.847 8.258 -5.954 1.00 93.31 89 THR A N 1
ATOM 682 C CA . THR A 1 89 ? 5.426 7.254 -4.979 1.00 93.31 89 THR A CA 1
ATOM 683 C C . THR A 1 89 ? 4.019 6.840 -5.316 1.00 93.31 89 THR A C 1
ATOM 685 O O . THR A 1 89 ? 3.345 7.557 -6.047 1.00 93.31 89 THR A O 1
ATOM 688 N N . ASP A 1 90 ? 3.596 5.733 -4.736 1.00 96.06 90 ASP A N 1
ATOM 689 C CA . ASP A 1 90 ? 2.233 5.259 -4.886 1.00 96.06 90 ASP A CA 1
ATOM 690 C C . ASP A 1 90 ? 1.705 4.681 -3.569 1.00 96.06 90 ASP A C 1
ATOM 692 O O . ASP A 1 90 ? 2.473 4.480 -2.617 1.00 96.06 90 ASP A O 1
ATOM 696 N N . GLY A 1 91 ? 0.414 4.370 -3.510 1.00 97.25 91 GLY A N 1
ATOM 697 C CA . GLY A 1 91 ? -0.174 3.553 -2.463 1.00 97.25 91 GLY A CA 1
ATOM 698 C C . GLY A 1 91 ? -1.563 3.995 -2.022 1.00 97.25 91 GLY A C 1
ATOM 699 O O . GLY A 1 91 ? -2.399 4.484 -2.784 1.00 97.25 91 GLY A O 1
ATOM 700 N N . GLY A 1 92 ? -1.855 3.761 -0.746 1.00 97.69 92 GLY A N 1
ATOM 701 C CA . GLY A 1 92 ? -3.174 4.044 -0.203 1.00 97.69 92 GLY A CA 1
ATOM 702 C C . GLY A 1 92 ? -3.308 3.754 1.281 1.00 97.69 92 GLY A C 1
ATOM 703 O O . GLY A 1 92 ? -2.437 3.162 1.917 1.00 97.69 92 GLY A O 1
ATOM 704 N N . ALA A 1 93 ? -4.446 4.164 1.831 1.00 97.75 93 ALA A N 1
ATOM 705 C CA . ALA A 1 93 ? -4.790 3.946 3.228 1.00 97.75 93 ALA A CA 1
ATOM 706 C C . ALA A 1 93 ? -6.221 3.425 3.334 1.00 97.75 93 ALA A C 1
ATOM 708 O O . ALA A 1 93 ? -7.175 4.146 3.030 1.00 97.75 93 ALA A O 1
ATOM 709 N N . PHE A 1 94 ? -6.360 2.179 3.776 1.00 98.12 94 PHE A N 1
ATOM 710 C CA . PHE A 1 94 ? -7.640 1.575 4.107 1.00 98.12 94 PHE A CA 1
ATOM 711 C C . PHE A 1 94 ? -7.887 1.722 5.605 1.00 98.12 94 PHE A C 1
ATOM 713 O O . PHE A 1 94 ? -7.153 1.157 6.415 1.00 98.12 94 PHE A O 1
ATOM 720 N N . GLY A 1 95 ? -8.906 2.480 5.989 1.00 97.06 95 GLY A N 1
ATOM 721 C CA . GLY A 1 95 ? -9.247 2.680 7.390 1.00 97.06 95 GLY A CA 1
ATOM 722 C C . GLY A 1 95 ? -10.450 1.858 7.818 1.00 97.06 95 GLY A C 1
ATOM 723 O O . GLY A 1 95 ? -11.337 1.543 7.030 1.00 97.06 95 GLY A O 1
ATOM 724 N N . GLY A 1 96 ? -10.546 1.608 9.123 1.00 95.38 96 GLY A N 1
ATOM 725 C CA . GLY A 1 96 ? -11.677 0.899 9.738 1.00 95.38 96 GLY A CA 1
ATOM 726 C C . GLY A 1 96 ? -11.456 -0.587 9.778 1.00 95.38 96 GLY A C 1
ATOM 727 O O . GLY A 1 96 ? -12.355 -1.350 9.462 1.00 95.38 96 GLY A O 1
ATOM 728 N N . LEU A 1 97 ? -10.245 -0.975 10.168 1.00 95.88 97 LEU A N 1
ATOM 729 C CA . LEU A 1 97 ? -9.971 -2.363 10.498 1.00 95.88 97 LEU A CA 1
ATOM 730 C C . LEU A 1 97 ? -10.782 -2.815 11.726 1.00 95.88 97 LEU A C 1
ATOM 732 O O . LEU A 1 97 ? -11.146 -3.976 11.819 1.00 95.88 97 LEU A O 1
ATOM 736 N N . GLY A 1 98 ? -11.126 -1.890 12.628 1.00 92.12 98 GLY A N 1
ATOM 737 C CA . GLY A 1 98 ? -11.827 -2.214 13.869 1.00 92.12 98 GLY A CA 1
ATOM 738 C C . GLY A 1 98 ? -10.922 -2.921 14.881 1.00 92.12 98 GLY A C 1
ATOM 739 O O . GLY A 1 98 ? -9.706 -2.994 14.701 1.00 92.12 98 GLY A O 1
ATOM 740 N N . ASP A 1 99 ? -11.532 -3.414 15.958 1.00 90.19 99 ASP A N 1
ATOM 741 C CA . ASP A 1 99 ? -10.823 -4.070 17.068 1.00 90.19 99 ASP A CA 1
ATOM 742 C C . ASP A 1 99 ? -10.630 -5.581 16.856 1.00 90.19 99 ASP A C 1
ATOM 744 O O . ASP A 1 99 ? -9.863 -6.209 17.584 1.00 90.19 99 ASP A O 1
ATOM 748 N N . ASP A 1 100 ? -11.342 -6.167 15.888 1.00 92.50 100 ASP A N 1
ATOM 749 C CA . ASP A 1 100 ? -11.263 -7.582 15.526 1.00 92.50 100 ASP A CA 1
ATOM 750 C C . ASP A 1 100 ? -11.269 -7.726 14.002 1.00 92.50 100 ASP A C 1
ATOM 752 O O . ASP A 1 100 ? -12.274 -7.431 13.350 1.00 92.50 100 ASP A O 1
ATOM 756 N N . PHE A 1 101 ? -10.136 -8.129 13.429 1.00 95.19 101 PHE A N 1
ATOM 757 C CA . PHE A 1 101 ? -9.967 -8.256 11.988 1.00 95.19 101 PHE A CA 1
ATOM 758 C C . PHE A 1 101 ? -8.974 -9.348 11.620 1.00 95.19 101 PHE A C 1
ATOM 760 O O . PHE A 1 101 ? -8.094 -9.724 12.393 1.00 95.19 101 PHE A O 1
ATOM 767 N N . ASP A 1 102 ? -9.100 -9.816 10.384 1.00 96.69 102 ASP A N 1
ATOM 768 C CA . ASP A 1 102 ? -8.254 -10.849 9.818 1.00 96.69 102 ASP A CA 1
ATOM 769 C C . ASP A 1 102 ? -8.131 -10.617 8.311 1.00 96.69 102 ASP A C 1
ATOM 771 O O . ASP A 1 102 ? -9.017 -10.969 7.532 1.00 96.69 102 ASP A O 1
ATOM 775 N N . VAL A 1 103 ? -7.056 -9.939 7.919 1.00 97.81 103 VAL A N 1
ATOM 776 C CA . VAL A 1 103 ? -6.822 -9.491 6.547 1.00 97.81 103 VAL A CA 1
ATOM 777 C C . VAL A 1 103 ? -5.667 -10.278 5.954 1.00 97.81 103 VAL A C 1
ATOM 779 O O . VAL A 1 103 ? -4.578 -10.326 6.528 1.00 97.81 103 VAL A O 1
ATOM 782 N N . ALA A 1 104 ? -5.872 -10.849 4.770 1.00 98.00 104 ALA A N 1
ATOM 783 C CA . ALA A 1 104 ? -4.796 -11.427 3.975 1.00 98.00 104 ALA A CA 1
ATOM 784 C C . ALA A 1 104 ? -4.435 -10.499 2.813 1.00 98.00 104 ALA A C 1
ATOM 786 O O . ALA A 1 104 ? -5.321 -9.953 2.155 1.00 98.00 104 ALA A O 1
ATOM 787 N N . VAL A 1 105 ? -3.136 -10.347 2.553 1.00 98.56 105 VAL A N 1
ATOM 788 C CA . VAL A 1 105 ? -2.595 -9.586 1.422 1.00 98.56 105 VAL A CA 1
ATOM 789 C C . VAL A 1 105 ? -1.760 -10.531 0.571 1.00 98.56 105 VAL A C 1
ATOM 791 O O . VAL A 1 105 ? -0.705 -10.989 1.006 1.00 98.56 105 VAL A O 1
ATOM 794 N N . ASP A 1 106 ? -2.248 -10.824 -0.630 1.00 98.69 106 ASP A N 1
ATOM 795 C CA . ASP A 1 106 ? -1.562 -11.606 -1.656 1.00 98.69 106 ASP A CA 1
ATOM 796 C C . ASP A 1 106 ? -0.884 -10.653 -2.659 1.00 98.69 106 ASP A C 1
ATOM 798 O O . ASP A 1 106 ? -1.585 -9.933 -3.392 1.00 98.69 106 ASP A O 1
ATOM 802 N N . PRO A 1 107 ? 0.460 -10.576 -2.659 1.00 98.62 107 PRO A N 1
ATOM 803 C CA . PRO A 1 107 ? 1.188 -9.638 -3.492 1.00 98.62 107 PRO A CA 1
ATOM 804 C C . PRO A 1 107 ? 1.500 -10.200 -4.882 1.00 98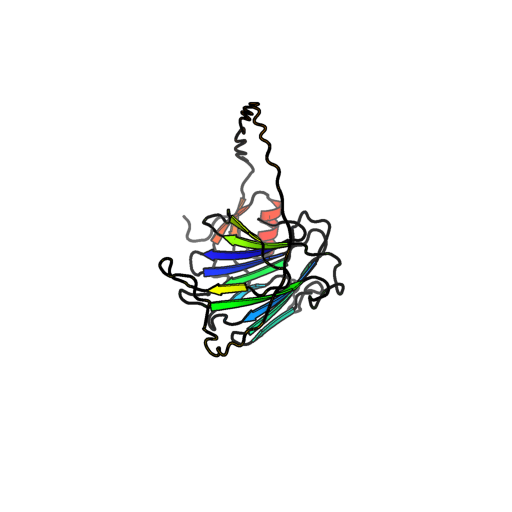.62 107 PRO A C 1
ATOM 806 O O . PRO A 1 107 ? 1.781 -11.380 -5.073 1.00 98.62 107 PRO A O 1
ATOM 809 N N . ALA A 1 108 ? 1.581 -9.309 -5.862 1.00 98.75 108 ALA A N 1
ATOM 810 C CA . ALA A 1 108 ? 2.277 -9.561 -7.111 1.00 98.75 108 ALA A CA 1
ATOM 811 C C . ALA A 1 108 ? 3.118 -8.334 -7.475 1.00 98.75 108 ALA A C 1
ATOM 813 O O . ALA A 1 108 ? 2.593 -7.233 -7.639 1.00 98.75 108 ALA A O 1
ATOM 814 N N . PHE A 1 109 ? 4.432 -8.527 -7.581 1.00 98.50 109 PHE A N 1
ATOM 815 C CA . PHE A 1 109 ? 5.399 -7.480 -7.912 1.00 98.50 109 PHE A CA 1
ATOM 816 C C . PHE A 1 109 ? 5.980 -7.689 -9.306 1.00 98.50 109 PHE A C 1
ATOM 818 O O . PHE A 1 109 ? 6.049 -8.818 -9.798 1.00 98.50 109 PHE A O 1
ATOM 825 N N . ASN A 1 110 ? 6.502 -6.609 -9.889 1.00 97.75 110 ASN A N 1
ATOM 826 C CA . ASN A 1 110 ? 7.262 -6.649 -11.140 1.00 97.75 110 ASN A CA 1
ATOM 827 C C . ASN A 1 110 ? 6.460 -7.366 -12.239 1.00 97.75 110 ASN A C 1
ATOM 829 O O . ASN A 1 110 ? 5.273 -7.112 -12.352 1.00 97.75 110 ASN A O 1
ATOM 833 N N . GLU A 1 111 ? 7.049 -8.289 -13.003 1.00 97.44 111 GLU A N 1
ATOM 834 C CA . GLU A 1 111 ? 6.374 -9.012 -14.097 1.00 97.44 111 GLU A CA 1
ATOM 835 C C . GLU A 1 111 ? 5.059 -9.717 -13.706 1.00 97.44 111 GLU A C 1
ATOM 837 O O . GLU A 1 111 ? 4.248 -10.021 -14.580 1.00 97.44 111 GLU A O 1
ATOM 842 N N . ALA A 1 112 ? 4.832 -9.991 -12.416 1.00 98.19 112 ALA A N 1
ATOM 843 C CA . ALA A 1 112 ? 3.577 -10.560 -11.930 1.00 98.19 112 ALA A CA 1
ATOM 844 C C . ALA A 1 112 ? 2.488 -9.501 -11.655 1.00 98.19 112 ALA A C 1
ATOM 846 O O . ALA A 1 112 ? 1.306 -9.847 -11.574 1.00 98.19 112 ALA A O 1
ATOM 847 N N . ALA A 1 113 ? 2.869 -8.232 -11.485 1.00 98.50 113 ALA A N 1
ATOM 848 C CA . ALA A 1 113 ? 1.952 -7.114 -11.302 1.00 98.50 113 ALA A CA 1
ATOM 849 C C . ALA A 1 113 ? 1.229 -6.787 -12.613 1.00 98.50 113 ALA A C 1
ATOM 851 O O . ALA A 1 113 ? 1.792 -6.876 -13.703 1.00 98.50 113 ALA A O 1
ATOM 852 N N . ALA A 1 114 ? -0.030 -6.374 -12.507 1.00 98.38 114 ALA A N 1
ATOM 853 C CA . ALA A 1 114 ? -0.887 -6.208 -13.674 1.00 98.38 114 ALA A CA 1
ATOM 854 C C . ALA A 1 114 ? -0.478 -5.052 -14.591 1.00 98.38 114 ALA A C 1
ATOM 856 O O . ALA A 1 114 ? -0.665 -5.158 -15.795 1.00 98.38 114 ALA A O 1
ATOM 857 N N . LEU A 1 115 ? 0.076 -3.978 -14.024 1.00 97.75 115 LEU A N 1
ATOM 858 C CA . LEU A 1 115 ? 0.471 -2.771 -14.758 1.00 97.75 115 LEU A CA 1
ATOM 859 C C . LEU A 1 115 ? 1.964 -2.752 -15.120 1.00 97.75 115 LEU A C 1
ATOM 861 O O . LEU A 1 115 ? 2.497 -1.725 -15.546 1.00 97.75 115 LEU A O 1
ATOM 865 N N . TYR A 1 116 ? 2.672 -3.870 -14.936 1.00 97.06 116 TYR A N 1
ATOM 866 C CA . TYR A 1 116 ? 4.113 -3.915 -15.153 1.00 97.06 116 TYR A CA 1
ATOM 867 C C . TYR A 1 116 ? 4.494 -3.644 -16.607 1.00 97.06 116 TYR A C 1
ATOM 869 O O . TYR A 1 116 ? 4.083 -4.360 -17.521 1.00 97.06 116 TYR A O 1
ATOM 877 N N . GLY A 1 117 ? 5.317 -2.611 -16.808 1.00 93.81 117 GLY A N 1
ATOM 878 C CA . GLY A 1 117 ? 5.775 -2.191 -18.130 1.00 93.81 117 GLY A CA 1
ATOM 879 C C . GLY A 1 117 ? 4.685 -1.564 -19.007 1.00 93.81 117 GLY A C 1
ATOM 880 O O . GLY A 1 117 ? 4.935 -1.327 -20.189 1.00 93.81 117 GLY A O 1
ATOM 881 N N . GLU A 1 118 ? 3.485 -1.295 -18.476 1.00 95.88 118 GLU A N 1
ATOM 882 C CA . GLU A 1 118 ? 2.418 -0.632 -19.239 1.00 95.88 118 GLU A CA 1
ATOM 883 C C . GLU A 1 118 ? 2.612 0.890 -19.296 1.00 95.88 118 GLU A C 1
ATOM 885 O O . GLU A 1 118 ? 2.443 1.503 -20.355 1.00 95.88 118 GLU A O 1
ATOM 890 N N . HIS A 1 119 ? 2.988 1.492 -18.164 1.00 93.62 119 HIS A N 1
ATOM 891 C CA . HIS A 1 119 ? 3.087 2.947 -18.001 1.00 93.62 119 HIS A CA 1
ATOM 892 C C . HIS A 1 119 ? 4.484 3.406 -17.589 1.00 93.62 119 HIS A C 1
ATOM 894 O O . HIS A 1 119 ? 5.002 4.379 -18.143 1.00 93.62 119 HIS A O 1
ATOM 900 N N . TYR A 1 120 ? 5.098 2.686 -16.651 1.00 94.31 120 TYR A N 1
ATOM 901 C CA . TYR A 1 120 ? 6.411 2.999 -16.110 1.00 94.31 120 TYR A CA 1
ATOM 902 C C . TYR A 1 120 ? 7.277 1.744 -15.999 1.00 94.31 120 TYR A C 1
ATOM 904 O O . TYR A 1 120 ? 6.783 0.634 -15.794 1.00 94.31 120 TYR A O 1
ATOM 912 N N . ASP A 1 121 ? 8.586 1.953 -16.117 1.00 92.56 121 ASP A N 1
ATOM 913 C CA . ASP A 1 121 ? 9.602 0.929 -15.907 1.00 92.56 121 ASP A CA 1
ATOM 914 C C . ASP A 1 121 ? 10.166 1.017 -14.485 1.00 92.56 121 ASP A C 1
ATOM 916 O O . ASP A 1 121 ? 10.248 2.088 -13.876 1.00 92.56 121 ASP A O 1
ATOM 920 N N . GLY A 1 122 ? 10.611 -0.123 -13.969 1.00 94.50 122 GLY A N 1
ATOM 921 C CA . GLY A 1 122 ? 11.266 -0.198 -12.675 1.00 94.50 122 GLY A CA 1
ATOM 922 C C . GLY A 1 122 ? 11.256 -1.606 -12.111 1.00 94.50 122 GLY A C 1
ATOM 923 O O . GLY A 1 122 ? 10.730 -2.547 -12.708 1.00 94.50 122 GLY A O 1
ATOM 924 N N . THR A 1 123 ? 11.886 -1.780 -10.958 1.00 95.81 123 THR A N 1
ATOM 925 C CA . THR A 1 123 ? 11.888 -3.062 -10.253 1.00 95.81 123 THR A CA 1
ATOM 926 C C . THR A 1 123 ? 11.804 -2.806 -8.765 1.00 95.81 123 THR A C 1
ATOM 928 O O . THR A 1 123 ? 12.668 -2.136 -8.196 1.00 95.81 123 THR A O 1
ATOM 931 N N . VAL A 1 124 ? 10.776 -3.377 -8.148 1.00 97.44 124 VAL A N 1
ATOM 932 C CA . VAL A 1 124 ? 10.632 -3.467 -6.699 1.00 97.44 124 VAL A CA 1
ATOM 933 C C . VAL A 1 124 ? 11.473 -4.646 -6.226 1.00 97.44 124 VAL A C 1
ATOM 935 O O . VAL A 1 124 ? 11.319 -5.766 -6.719 1.00 97.44 124 VAL A O 1
ATOM 938 N N . THR A 1 125 ? 12.387 -4.392 -5.297 1.00 97.31 125 THR A N 1
ATOM 939 C CA . THR A 1 125 ? 13.372 -5.370 -4.810 1.00 97.31 125 THR A CA 1
ATOM 940 C C . THR A 1 125 ? 13.148 -5.765 -3.358 1.00 97.31 125 THR A C 1
ATOM 942 O O . THR A 1 125 ? 13.716 -6.760 -2.911 1.00 97.31 125 THR A O 1
ATOM 945 N N . ALA A 1 126 ? 12.311 -5.022 -2.634 1.00 97.69 126 ALA A N 1
ATOM 946 C CA . ALA A 1 126 ? 11.987 -5.295 -1.246 1.00 97.69 126 ALA A CA 1
ATOM 947 C C . ALA A 1 126 ? 10.506 -5.047 -0.954 1.00 97.69 126 ALA A C 1
ATOM 949 O O . ALA A 1 126 ? 9.892 -4.110 -1.472 1.00 97.69 126 ALA A O 1
ATOM 950 N N . TRP A 1 127 ? 9.960 -5.869 -0.065 1.00 98.50 127 TRP A N 1
ATOM 951 C CA . TRP A 1 127 ? 8.668 -5.653 0.560 1.00 98.50 127 TRP A CA 1
ATOM 952 C C . TRP A 1 127 ? 8.835 -5.766 2.068 1.00 98.50 127 TRP A C 1
ATOM 954 O O . TRP A 1 127 ? 9.439 -6.716 2.567 1.00 98.50 127 TRP A O 1
ATOM 964 N N . GLU A 1 128 ? 8.356 -4.760 2.788 1.00 97.75 128 GLU A N 1
ATOM 965 C CA . GLU A 1 128 ? 8.575 -4.622 4.220 1.00 97.75 128 GLU A CA 1
ATOM 966 C C . GLU A 1 128 ? 7.266 -4.326 4.949 1.00 97.75 128 GLU A C 1
ATOM 968 O O . GLU A 1 128 ? 6.393 -3.616 4.442 1.00 97.75 128 GLU A O 1
ATOM 973 N N . PHE A 1 129 ? 7.168 -4.823 6.179 1.00 96.44 129 PHE A N 1
ATOM 974 C CA . PHE A 1 129 ? 6.169 -4.392 7.143 1.00 96.44 129 PHE A CA 1
ATOM 975 C C . PHE A 1 129 ? 6.825 -3.534 8.226 1.00 96.44 129 PHE A C 1
ATOM 977 O O . PHE A 1 129 ? 7.854 -3.937 8.773 1.00 96.44 129 PHE A O 1
ATOM 984 N N . LEU A 1 130 ? 6.250 -2.373 8.552 1.00 94.94 130 LEU A N 1
ATOM 985 C CA . LEU A 1 130 ? 6.718 -1.574 9.692 1.00 94.94 130 LEU A CA 1
ATOM 986 C C . LEU A 1 130 ? 5.912 -1.902 10.944 1.00 94.94 130 LEU A C 1
ATOM 988 O O . LEU A 1 130 ? 4.681 -1.925 10.916 1.00 94.94 130 LEU A O 1
ATOM 992 N N . SER A 1 131 ? 6.625 -2.108 12.048 1.00 88.00 131 SER A N 1
ATOM 993 C CA . SER A 1 131 ? 6.062 -2.374 13.369 1.00 88.00 131 SER A CA 1
ATOM 994 C C . SER A 1 131 ? 6.705 -1.474 14.430 1.00 88.00 131 SER A C 1
ATOM 996 O O . SER A 1 131 ? 7.794 -0.922 14.244 1.00 88.00 131 SER A O 1
ATOM 998 N N . GLY A 1 132 ? 6.017 -1.322 15.560 1.00 78.19 132 GLY A N 1
ATOM 999 C CA . GLY A 1 132 ? 6.455 -0.511 16.693 1.00 78.19 132 GLY A CA 1
ATOM 1000 C C . GLY A 1 132 ? 5.920 0.929 16.686 1.00 78.19 132 GLY A C 1
ATOM 1001 O O . GLY A 1 132 ? 5.370 1.384 15.683 1.00 78.19 132 GLY A O 1
ATOM 1002 N N . PRO A 1 133 ? 6.071 1.649 17.816 1.00 69.12 133 PRO A N 1
ATOM 1003 C CA . PRO A 1 133 ? 5.408 2.933 18.077 1.00 69.12 133 PRO A CA 1
ATOM 1004 C C . PRO A 1 133 ? 5.712 4.020 17.038 1.00 69.12 133 PRO A C 1
ATOM 1006 O O . PRO A 1 133 ? 4.834 4.823 16.745 1.00 69.12 133 PRO A O 1
ATOM 1009 N N . ASP A 1 134 ? 6.899 3.978 16.426 1.00 68.69 134 ASP A N 1
ATOM 1010 C CA . ASP A 1 134 ? 7.334 4.935 15.400 1.00 68.69 134 ASP A CA 1
ATOM 1011 C C . ASP A 1 134 ? 7.682 4.252 14.060 1.00 68.69 134 ASP A C 1
ATOM 1013 O O . ASP A 1 134 ? 8.409 4.805 13.233 1.00 68.69 134 ASP A O 1
ATOM 1017 N N . GLY A 1 135 ? 7.232 3.007 13.847 1.00 64.19 135 GLY A N 1
ATOM 1018 C CA . GLY A 1 135 ? 7.659 2.195 12.698 1.00 64.19 135 GLY A CA 1
ATOM 1019 C C . GLY A 1 135 ? 9.158 1.864 12.717 1.00 64.19 135 GLY A C 1
ATOM 1020 O O . GLY A 1 135 ? 9.786 1.734 11.663 1.00 64.19 135 GLY A O 1
ATOM 1021 N N . GLY A 1 136 ? 9.741 1.794 13.919 1.00 75.12 136 GLY A N 1
ATOM 1022 C CA . GLY A 1 136 ? 11.173 1.586 14.131 1.00 75.12 136 GLY A CA 1
ATOM 1023 C C . GLY A 1 136 ? 11.657 0.188 13.743 1.00 75.12 136 GLY A C 1
ATOM 1024 O O . GLY A 1 136 ? 12.821 0.030 13.377 1.00 75.12 136 GLY A O 1
ATOM 1025 N N . GLU A 1 137 ? 10.777 -0.816 13.767 1.00 88.94 137 GLU A N 1
ATOM 1026 C CA . GLU A 1 137 ? 11.100 -2.163 13.306 1.00 88.94 137 GLU A CA 1
ATOM 1027 C C . GLU A 1 137 ? 10.658 -2.354 11.855 1.00 88.94 137 GLU A C 1
ATOM 1029 O O . GLU A 1 137 ? 9.507 -2.097 11.498 1.00 88.94 137 GLU A O 1
ATOM 1034 N N . ARG A 1 138 ? 11.584 -2.838 11.021 1.00 93.25 138 ARG A N 1
ATOM 1035 C CA . ARG A 1 138 ? 11.328 -3.219 9.630 1.00 93.25 138 ARG A CA 1
ATOM 1036 C C . ARG A 1 138 ? 11.417 -4.725 9.499 1.00 93.25 138 ARG A C 1
ATOM 1038 O O . ARG A 1 138 ? 12.479 -5.304 9.712 1.00 93.25 138 ARG A O 1
ATOM 1045 N N . ILE A 1 139 ? 10.312 -5.338 9.113 1.00 94.75 139 ILE A N 1
ATOM 1046 C CA . ILE A 1 139 ? 10.208 -6.776 8.913 1.00 94.75 139 ILE A CA 1
ATOM 1047 C C . ILE A 1 139 ? 10.223 -7.024 7.410 1.00 94.75 139 ILE A C 1
ATOM 1049 O O . ILE A 1 139 ? 9.300 -6.617 6.708 1.00 94.75 139 ILE A O 1
ATOM 1053 N N . SER A 1 140 ? 11.265 -7.677 6.900 1.00 96.88 140 SER A N 1
ATOM 1054 C CA . SER A 1 140 ? 11.317 -8.076 5.491 1.00 96.88 140 SER A CA 1
ATOM 1055 C C . SER A 1 140 ? 10.333 -9.212 5.211 1.00 96.88 140 SER A C 1
ATOM 1057 O O . SER A 1 140 ? 10.268 -10.189 5.958 1.00 96.88 140 SER A O 1
ATOM 1059 N N . LEU A 1 141 ? 9.593 -9.092 4.112 1.00 97.69 141 LEU A N 1
ATOM 1060 C CA . LEU A 1 141 ? 8.584 -10.044 3.664 1.00 97.69 141 LEU A CA 1
ATOM 1061 C C . LEU A 1 141 ? 9.030 -10.747 2.375 1.00 97.69 141 LEU A C 1
ATOM 1063 O O . LEU A 1 141 ? 9.852 -10.235 1.613 1.00 97.69 141 LEU A O 1
ATOM 1067 N N . GLY A 1 142 ? 8.476 -11.934 2.121 1.00 95.19 142 GLY A N 1
ATOM 1068 C CA . GLY A 1 142 ? 8.686 -12.644 0.860 1.00 95.19 142 GLY A CA 1
ATOM 1069 C C . GLY A 1 142 ? 7.926 -11.965 -0.277 1.00 95.19 142 GLY A C 1
ATOM 1070 O O . GLY A 1 142 ? 6.728 -11.738 -0.158 1.00 95.19 142 GLY A O 1
ATOM 1071 N N . MET A 1 143 ? 8.605 -11.663 -1.384 1.00 97.38 143 MET A N 1
ATOM 1072 C CA . MET A 1 143 ? 8.016 -10.956 -2.534 1.00 97.38 143 MET A CA 1
ATOM 1073 C C . MET A 1 143 ? 6.885 -11.740 -3.228 1.00 97.38 143 MET A C 1
ATOM 1075 O O . MET A 1 143 ? 6.129 -11.176 -4.002 1.00 97.38 143 MET A O 1
ATOM 1079 N N . ASP A 1 144 ? 6.762 -13.038 -2.985 1.00 94.00 144 ASP A N 1
ATOM 1080 C CA . ASP A 1 144 ? 5.779 -13.938 -3.594 1.00 94.00 144 ASP A CA 1
ATOM 1081 C C . ASP A 1 144 ? 4.904 -14.658 -2.554 1.00 94.00 144 ASP A C 1
ATOM 1083 O O . ASP A 1 144 ? 4.132 -15.553 -2.896 1.00 94.00 144 ASP A O 1
ATOM 1087 N N . ALA A 1 145 ? 5.030 -14.286 -1.278 1.00 92.62 145 ALA A N 1
ATOM 1088 C CA . ALA A 1 145 ? 4.358 -14.951 -0.174 1.00 92.62 145 ALA A CA 1
ATOM 1089 C C . ALA A 1 145 ? 3.236 -14.066 0.385 1.00 92.62 145 ALA A C 1
ATOM 1091 O O . ALA A 1 145 ? 3.520 -12.962 0.845 1.00 92.62 145 ALA A O 1
ATOM 1092 N N . PRO A 1 146 ? 1.977 -14.532 0.427 1.00 97.06 146 PRO A N 1
ATOM 1093 C CA . PRO A 1 146 ? 0.915 -13.792 1.091 1.00 97.06 146 PRO A CA 1
ATOM 1094 C C . PRO A 1 146 ? 1.225 -13.558 2.572 1.00 97.06 146 PRO A C 1
ATOM 1096 O O . PRO A 1 146 ? 1.760 -14.440 3.250 1.00 97.06 146 PRO A O 1
ATOM 1099 N N . ILE A 1 147 ? 0.824 -12.399 3.093 1.00 97.19 147 ILE A N 1
ATOM 1100 C CA . ILE A 1 147 ? 0.849 -12.117 4.534 1.00 97.19 147 ILE A CA 1
ATOM 1101 C C . ILE A 1 147 ? -0.559 -12.124 5.111 1.00 97.19 147 ILE A C 1
ATOM 1103 O O . ILE A 1 147 ? -1.538 -11.859 4.413 1.00 97.19 147 ILE A O 1
ATOM 1107 N N . ARG A 1 148 ? -0.643 -12.382 6.415 1.00 96.38 148 ARG A N 1
ATOM 1108 C CA . ARG A 1 148 ? -1.870 -12.277 7.200 1.00 96.38 148 ARG A CA 1
ATOM 1109 C C . ARG A 1 148 ? -1.652 -11.284 8.331 1.00 96.38 148 ARG A C 1
ATOM 1111 O O . ARG A 1 148 ? -0.690 -11.415 9.084 1.00 96.38 148 ARG A O 1
ATOM 1118 N N . ILE A 1 149 ? -2.544 -10.311 8.442 1.00 95.19 149 ILE A N 1
ATOM 1119 C CA . ILE A 1 149 ? -2.552 -9.288 9.482 1.00 95.19 149 ILE A CA 1
ATOM 1120 C C . ILE A 1 149 ? -3.856 -9.476 10.244 1.00 95.19 149 ILE A C 1
ATOM 1122 O O . ILE A 1 149 ? -4.932 -9.274 9.686 1.00 95.19 149 ILE A O 1
ATOM 1126 N N . ALA A 1 150 ? -3.762 -9.898 11.498 1.00 94.44 150 ALA A N 1
ATOM 1127 C CA . ALA A 1 150 ? -4.933 -10.198 12.303 1.00 94.44 150 ALA A CA 1
ATOM 1128 C C . ALA A 1 150 ? -4.762 -9.703 13.735 1.00 94.44 150 ALA A C 1
ATOM 1130 O O . ALA A 1 150 ? -3.644 -9.610 14.252 1.00 94.44 150 ALA A O 1
ATOM 1131 N N . THR A 1 151 ? -5.884 -9.420 14.381 1.00 91.38 151 THR A N 1
ATOM 1132 C CA . THR A 1 151 ? -5.954 -9.213 15.825 1.00 91.38 151 THR A CA 1
ATOM 1133 C C . THR A 1 151 ? -5.611 -10.511 16.548 1.00 91.38 151 THR A C 1
ATOM 1135 O O . THR A 1 151 ? -6.058 -11.601 16.195 1.00 91.38 151 THR A O 1
ATOM 1138 N N . GLY A 1 152 ? -4.776 -10.405 17.578 1.00 83.88 152 GLY A N 1
ATOM 1139 C CA . GLY A 1 152 ? -4.308 -11.547 18.351 1.00 83.88 152 GLY A CA 1
ATOM 1140 C C . GLY A 1 152 ? -3.975 -11.142 19.779 1.00 83.88 152 GLY A C 1
ATOM 1141 O O . GLY A 1 152 ? -3.706 -9.977 20.067 1.00 83.88 152 GLY A O 1
ATOM 1142 N N . GLY A 1 153 ? -4.020 -12.109 20.692 1.00 71.56 153 GLY A N 1
ATOM 1143 C CA . GLY A 1 153 ? -3.573 -11.904 22.066 1.00 71.56 153 GLY A CA 1
ATOM 1144 C C . GLY A 1 153 ? -2.063 -12.087 22.186 1.00 71.56 153 GLY A C 1
ATOM 1145 O O . GLY A 1 153 ? -1.496 -12.981 21.564 1.00 71.56 153 GLY A O 1
ATOM 1146 N N . CYS A 1 154 ? -1.421 -11.306 23.054 1.00 65.19 154 CYS A N 1
ATOM 1147 C CA . CYS A 1 154 ? -0.010 -11.499 23.412 1.00 65.19 154 CYS A CA 1
ATOM 1148 C C . CYS A 1 154 ? 0.238 -12.765 24.263 1.00 65.19 154 CYS A C 1
ATOM 1150 O O . CYS A 1 154 ? 1.385 -13.081 24.567 1.00 65.19 154 CYS A O 1
ATOM 1152 N N . ASP A 1 155 ? -0.825 -13.492 24.630 1.00 59.28 155 ASP A N 1
ATOM 1153 C CA . ASP A 1 155 ? -0.803 -14.598 25.596 1.00 59.28 155 ASP A CA 1
ATOM 1154 C C . ASP A 1 155 ? -0.956 -15.999 24.956 1.00 59.28 155 ASP A C 1
ATOM 1156 O O . ASP A 1 155 ? -1.301 -16.958 25.649 1.00 59.28 155 ASP A O 1
ATOM 1160 N N . GLY A 1 156 ? -0.729 -16.156 23.646 1.00 43.47 156 GLY A N 1
ATOM 1161 C CA . GLY A 1 156 ? -0.986 -17.417 22.937 1.00 43.47 156 GLY A CA 1
ATOM 1162 C C . GLY A 1 156 ? 0.102 -17.826 21.948 1.00 43.47 156 GLY A C 1
ATOM 1163 O O . GLY A 1 156 ? 0.418 -17.092 21.020 1.00 43.47 156 GLY A O 1
ATOM 1164 N N . GLU A 1 157 ? 0.630 -19.034 22.151 1.00 49.16 157 GLU A N 1
ATOM 1165 C CA . GLU A 1 157 ? 1.489 -19.811 21.245 1.00 49.16 157 GLU A CA 1
ATOM 1166 C C . GLU A 1 157 ? 0.991 -19.744 19.780 1.00 49.16 157 GLU A C 1
ATOM 1168 O O . GLU A 1 157 ? -0.225 -19.754 19.565 1.00 49.16 157 GLU A O 1
ATOM 1173 N N . PRO A 1 158 ? 1.880 -19.654 18.764 1.00 46.38 158 PRO A N 1
ATOM 1174 C CA . PRO A 1 158 ? 1.480 -19.366 17.390 1.00 46.38 158 PRO A CA 1
ATOM 1175 C C . PRO A 1 158 ? 0.437 -20.368 16.885 1.00 46.38 158 PRO A C 1
ATOM 1177 O O . PRO A 1 158 ? 0.682 -21.574 16.804 1.00 46.38 158 PRO A O 1
ATOM 1180 N N . ALA A 1 159 ? -0.734 -19.847 16.519 1.00 49.25 159 ALA A N 1
ATOM 1181 C CA . ALA A 1 159 ? -1.808 -20.608 15.906 1.00 49.25 159 ALA A CA 1
ATOM 1182 C C . ALA A 1 159 ? -1.388 -21.035 14.494 1.00 49.25 159 ALA A C 1
ATOM 1184 O O . ALA A 1 159 ? -1.566 -20.305 13.522 1.00 49.25 159 ALA A O 1
ATOM 1185 N N . GLY A 1 160 ? -0.797 -22.222 14.381 1.00 48.78 160 GLY A N 1
ATOM 1186 C CA . GLY A 1 160 ? -0.451 -22.761 13.075 1.00 48.78 160 GLY A CA 1
ATOM 1187 C C . GLY A 1 160 ? 0.304 -24.073 13.114 1.00 48.78 160 GLY A C 1
ATOM 1188 O O . GLY A 1 160 ? 1.442 -24.087 12.666 1.00 48.78 160 GLY A O 1
ATOM 1189 N N . LYS A 1 161 ? -0.331 -25.154 13.591 1.00 38.91 161 LYS A N 1
ATOM 1190 C CA . LYS A 1 161 ? -0.154 -26.528 13.072 1.00 38.91 161 LYS A CA 1
ATOM 1191 C C . LYS A 1 161 ? -1.440 -27.322 13.306 1.00 38.91 161 LYS A C 1
ATOM 1193 O O . LYS A 1 161 ? -1.606 -27.945 14.351 1.00 38.91 161 LYS A O 1
ATOM 1198 N N . GLU A 1 162 ? -2.363 -27.291 12.347 1.00 41.84 162 GLU A N 1
ATOM 1199 C CA . GLU A 1 162 ? -3.378 -28.343 12.279 1.00 41.84 162 GLU A CA 1
ATOM 1200 C C . GLU A 1 162 ? -2.714 -29.649 11.824 1.00 41.84 162 GLU A C 1
ATOM 1202 O O . GLU A 1 162 ? -1.892 -29.681 10.909 1.00 41.84 162 GLU A O 1
ATOM 1207 N N . ASN A 1 163 ? -3.043 -30.704 12.562 1.00 35.88 163 ASN A N 1
ATOM 1208 C CA . ASN A 1 163 ? -2.506 -32.052 12.484 1.00 35.88 163 ASN A CA 1
ATOM 1209 C C . ASN A 1 163 ? -2.813 -32.743 11.148 1.00 35.88 163 ASN A C 1
ATOM 1211 O O . ASN A 1 163 ? -3.976 -32.996 10.841 1.00 35.88 163 ASN A O 1
ATOM 1215 N N . GLU A 1 164 ? -1.778 -33.231 10.465 1.00 40.81 164 GLU A N 1
ATOM 1216 C CA . GLU A 1 164 ? -1.857 -34.520 9.772 1.00 40.81 164 GLU A CA 1
ATOM 1217 C C . GLU A 1 164 ? -1.216 -35.587 10.669 1.00 40.81 164 GLU A C 1
ATOM 1219 O O . GLU A 1 164 ? -0.032 -35.901 10.566 1.00 40.81 164 GLU A O 1
ATOM 1224 N N . GLU A 1 165 ? -2.007 -36.146 11.586 1.00 43.31 165 GLU A N 1
ATOM 1225 C CA . GLU A 1 165 ? -1.660 -37.403 12.244 1.00 43.31 165 GLU A CA 1
ATOM 1226 C C . GLU A 1 165 ? -2.372 -38.568 11.560 1.00 43.31 165 GLU A C 1
ATOM 1228 O O . GLU A 1 165 ? -3.600 -38.663 11.540 1.00 43.31 165 GLU A O 1
ATOM 1233 N N . GLY A 1 166 ? -1.561 -39.522 11.105 1.00 32.69 166 GLY A N 1
ATOM 1234 C CA . GLY A 1 166 ? -1.917 -40.930 11.177 1.00 32.69 166 GLY A CA 1
ATOM 1235 C C . GLY A 1 166 ? -1.754 -41.692 9.874 1.00 32.69 166 GLY A C 1
ATOM 1236 O O . GLY A 1 166 ? -2.721 -41.826 9.132 1.00 32.69 166 GLY A O 1
ATOM 1237 N N . ARG A 1 167 ? -0.576 -42.309 9.671 1.00 32.72 167 ARG A N 1
ATOM 1238 C CA . ARG A 1 167 ? -0.446 -43.784 9.628 1.00 32.72 167 ARG A CA 1
ATOM 1239 C C . ARG A 1 167 ? 1.007 -44.247 9.433 1.00 32.72 167 ARG A C 1
ATOM 1241 O O . ARG A 1 167 ? 1.524 -44.275 8.326 1.00 32.72 167 ARG A O 1
ATOM 1248 N N . GLN A 1 168 ? 1.608 -44.746 10.504 1.00 39.00 168 GLN A N 1
ATOM 1249 C CA . GLN A 1 168 ? 2.583 -45.847 10.492 1.00 39.00 168 GLN A CA 1
ATOM 1250 C C . GLN A 1 168 ? 2.218 -46.766 11.674 1.00 39.00 168 GLN A C 1
ATOM 1252 O O . GLN A 1 168 ? 1.573 -46.266 12.600 1.00 39.00 168 GLN A O 1
ATOM 1257 N N . PRO A 1 169 ? 2.524 -48.082 11.671 1.00 48.22 169 PRO A N 1
ATOM 1258 C CA . PRO A 1 169 ? 3.768 -48.684 11.162 1.00 48.22 169 PRO A CA 1
ATOM 1259 C C . PRO A 1 169 ? 3.557 -49.980 10.357 1.00 48.22 169 PRO A C 1
ATOM 1261 O O . PRO A 1 169 ? 2.435 -50.458 10.307 1.00 48.22 169 PRO A O 1
ATOM 1264 N N . GLU A 1 170 ? 4.617 -50.534 9.751 1.00 35.59 170 GLU A N 1
ATOM 1265 C CA . GLU A 1 170 ? 5.129 -51.900 10.007 1.00 35.59 170 GLU A CA 1
ATOM 1266 C C . GLU A 1 170 ? 6.616 -51.964 9.594 1.00 35.59 170 GLU A C 1
ATOM 1268 O O . GLU A 1 170 ? 7.056 -51.250 8.693 1.00 35.59 170 GLU A O 1
ATOM 1273 N N . ARG A 1 171 ? 7.387 -52.756 10.343 1.00 41.19 171 ARG A N 1
ATOM 1274 C CA . ARG A 1 171 ? 8.839 -52.971 10.257 1.00 41.19 171 ARG A CA 1
ATOM 1275 C C . ARG A 1 171 ? 9.099 -54.357 9.668 1.00 41.19 171 ARG A C 1
ATOM 1277 O O . ARG A 1 171 ? 8.428 -55.257 10.149 1.00 41.19 171 ARG A O 1
ATOM 1284 N N . GLU A 1 172 ? 10.117 -54.512 8.818 1.00 40.50 172 GLU A N 1
ATOM 1285 C CA . GLU A 1 172 ? 10.985 -55.703 8.614 1.00 40.50 172 GLU A CA 1
ATOM 1286 C C . GLU A 1 172 ? 12.287 -55.135 7.990 1.00 40.50 172 GLU A C 1
ATOM 1288 O O . GLU A 1 172 ? 12.207 -54.397 7.010 1.00 40.50 172 GLU A O 1
ATOM 1293 N N . ASP A 1 173 ? 13.403 -55.015 8.715 1.00 35.50 173 ASP A N 1
ATOM 1294 C CA . ASP A 1 173 ? 14.467 -56.011 8.977 1.00 35.50 173 ASP A CA 1
ATOM 1295 C C . ASP A 1 173 ? 15.085 -56.611 7.702 1.00 35.50 173 ASP A C 1
ATOM 1297 O O . ASP A 1 173 ? 14.403 -57.336 6.987 1.00 35.50 173 ASP A O 1
ATOM 1301 N N . ASP A 1 174 ? 16.341 -56.254 7.393 1.00 36.97 174 ASP A N 1
ATOM 1302 C CA . ASP A 1 174 ? 17.453 -57.220 7.332 1.00 36.97 174 ASP A CA 1
ATOM 1303 C C . ASP A 1 174 ? 18.781 -56.597 6.831 1.00 36.97 174 ASP A C 1
ATOM 1305 O O . ASP A 1 174 ? 18.873 -56.035 5.737 1.00 36.97 174 ASP A O 1
ATOM 1309 N N . SER A 1 175 ? 19.819 -56.832 7.643 1.00 42.97 175 SER A N 1
ATOM 1310 C CA . SER A 1 175 ? 21.214 -57.192 7.305 1.00 42.97 175 SER A CA 1
ATOM 1311 C C . SER A 1 175 ? 22.199 -56.197 6.646 1.00 42.97 175 SER A C 1
ATOM 1313 O O . SER A 1 175 ? 22.156 -55.929 5.448 1.00 42.97 175 SER A O 1
ATOM 1315 N N . ASP A 1 176 ? 23.156 -55.796 7.494 1.00 40.94 176 ASP A N 1
ATOM 1316 C CA . ASP A 1 176 ? 24.598 -56.121 7.453 1.00 40.94 176 ASP A CA 1
ATOM 1317 C C . ASP A 1 176 ? 25.625 -55.372 6.575 1.00 40.94 176 ASP A C 1
ATOM 1319 O O . ASP A 1 176 ? 25.454 -55.123 5.383 1.00 40.94 176 ASP A O 1
ATOM 1323 N N . ASP A 1 177 ? 26.764 -55.198 7.263 1.00 42.59 177 ASP A N 1
ATOM 1324 C CA . ASP A 1 177 ? 28.162 -55.010 6.860 1.00 42.59 177 ASP A CA 1
ATOM 1325 C C . ASP A 1 177 ? 28.640 -53.628 6.399 1.00 42.59 177 ASP A C 1
ATOM 1327 O O . ASP A 1 177 ? 28.039 -52.971 5.556 1.00 42.59 177 ASP A O 1
ATOM 1331 N N . ASP A 1 178 ? 29.842 -53.171 6.742 1.00 44.34 178 ASP A N 1
ATOM 1332 C CA . ASP A 1 178 ? 30.790 -53.314 7.862 1.00 44.34 178 ASP A CA 1
ATOM 1333 C C . ASP A 1 178 ? 31.985 -52.428 7.427 1.00 44.34 178 ASP A C 1
ATOM 1335 O O . ASP A 1 178 ? 32.168 -52.210 6.224 1.00 44.34 178 ASP A O 1
ATOM 1339 N N . GLN A 1 179 ? 32.825 -52.007 8.381 1.00 51.50 179 GLN A N 1
ATOM 1340 C CA . GLN A 1 179 ? 34.187 -51.438 8.200 1.00 51.50 179 GLN A CA 1
ATOM 1341 C C . GLN A 1 179 ? 34.296 -49.982 7.707 1.00 51.50 179 GLN A C 1
ATOM 1343 O O . GLN A 1 179 ? 33.628 -49.567 6.767 1.00 51.50 179 GLN A O 1
ATOM 1348 N N . ASP A 1 180 ? 35.167 -49.112 8.219 1.00 48.28 180 ASP A N 1
ATOM 1349 C CA . ASP A 1 180 ? 36.201 -49.085 9.275 1.00 48.28 180 ASP A CA 1
ATOM 1350 C C . ASP A 1 180 ? 36.449 -47.558 9.501 1.00 48.28 180 ASP A C 1
ATOM 1352 O O . ASP A 1 180 ? 36.266 -46.775 8.564 1.00 48.28 180 ASP A O 1
ATOM 1356 N N . SER A 1 181 ? 36.582 -47.016 10.723 1.00 49.28 181 SER A N 1
ATOM 1357 C CA . SER A 1 181 ? 37.834 -46.899 11.509 1.00 49.28 181 SER A CA 1
ATOM 1358 C C . SER A 1 181 ? 38.909 -46.066 10.748 1.00 49.28 181 SER A C 1
ATOM 1360 O O . SER A 1 181 ? 39.150 -46.298 9.569 1.00 49.28 181 SER A O 1
ATOM 1362 N N . ASP A 1 182 ? 39.567 -45.013 11.245 1.00 45.66 182 ASP A N 1
ATOM 1363 C CA . ASP A 1 182 ? 39.850 -44.490 12.584 1.00 45.66 182 ASP A CA 1
ATOM 1364 C C . ASP A 1 182 ? 40.304 -43.007 12.488 1.00 45.66 182 ASP A C 1
ATOM 1366 O O . ASP A 1 182 ? 40.767 -42.568 11.434 1.00 45.66 182 ASP A O 1
ATOM 1370 N N . ASP A 1 183 ? 40.161 -42.288 13.608 1.00 45.50 183 ASP A N 1
ATOM 1371 C CA . ASP A 1 183 ? 41.105 -41.353 14.254 1.00 45.50 183 ASP A CA 1
ATOM 1372 C C . ASP A 1 183 ? 41.910 -40.307 13.446 1.00 45.50 183 ASP A C 1
ATOM 1374 O O . ASP A 1 183 ? 42.703 -40.614 12.561 1.00 45.50 183 ASP A O 1
ATOM 1378 N N . ASP A 1 184 ? 41.819 -39.041 13.872 1.00 49.47 184 ASP A N 1
ATOM 1379 C CA . ASP A 1 184 ? 42.857 -38.474 14.755 1.00 49.47 184 ASP A CA 1
ATOM 1380 C C . ASP A 1 184 ? 42.501 -37.044 15.215 1.00 49.47 184 ASP A C 1
ATOM 1382 O O . ASP A 1 184 ? 42.229 -36.139 14.421 1.00 49.47 184 ASP A O 1
ATOM 1386 N N . ASP A 1 185 ? 42.542 -36.867 16.536 1.00 50.56 185 ASP A N 1
ATOM 1387 C CA . ASP A 1 185 ? 42.568 -35.599 17.263 1.00 50.56 185 ASP A CA 1
ATOM 1388 C C . ASP A 1 185 ? 43.795 -34.750 16.886 1.00 50.56 185 ASP A C 1
ATOM 1390 O O . ASP A 1 185 ? 44.904 -35.283 16.785 1.00 50.56 185 ASP A O 1
ATOM 1394 N N . GLN A 1 186 ? 43.647 -33.418 16.840 1.00 51.84 186 GLN A N 1
ATOM 1395 C CA . GLN A 1 186 ? 44.534 -32.550 17.629 1.00 51.84 186 GLN A CA 1
ATOM 1396 C C . GLN A 1 186 ? 44.105 -31.081 17.728 1.00 51.84 186 GLN A C 1
ATOM 1398 O O . GLN A 1 186 ? 43.777 -30.410 16.750 1.00 51.84 186 GLN A O 1
ATOM 1403 N N . ASP A 1 187 ? 44.200 -30.648 18.982 1.00 54.94 187 ASP A N 1
ATOM 1404 C CA . ASP A 1 187 ? 44.116 -29.332 19.604 1.00 54.94 187 ASP A CA 1
ATOM 1405 C C . ASP A 1 187 ? 44.817 -28.163 18.890 1.00 54.94 187 ASP A C 1
ATOM 1407 O O . ASP A 1 187 ? 45.835 -28.320 18.213 1.00 54.94 187 ASP A O 1
ATOM 1411 N N . GLY A 1 188 ? 44.342 -26.952 19.201 1.00 45.31 188 GLY A N 1
ATOM 1412 C CA . GLY A 1 188 ? 45.094 -25.714 19.002 1.00 45.31 188 GLY A CA 1
ATOM 1413 C C . GLY A 1 188 ? 44.319 -24.458 19.401 1.00 45.31 188 GLY A C 1
ATOM 1414 O O . GLY A 1 188 ? 43.699 -23.829 18.548 1.00 45.31 188 GLY A O 1
ATOM 1415 N N . ASP A 1 189 ? 44.373 -24.110 20.691 1.00 52.62 189 ASP A N 1
ATOM 1416 C CA . ASP A 1 189 ? 44.163 -22.749 21.212 1.00 52.62 189 ASP A CA 1
ATOM 1417 C C . ASP A 1 189 ? 45.079 -21.736 20.497 1.00 52.62 189 ASP A C 1
ATOM 1419 O O . ASP A 1 189 ? 46.202 -22.095 20.153 1.00 52.62 189 ASP A O 1
ATOM 1423 N N . ASP A 1 190 ? 44.627 -20.483 20.330 1.00 47.81 190 ASP A N 1
ATOM 1424 C CA . ASP A 1 190 ? 45.424 -19.272 20.620 1.00 47.81 190 ASP A CA 1
ATOM 1425 C C . ASP A 1 190 ? 44.633 -17.963 20.355 1.00 47.81 190 ASP A C 1
ATOM 1427 O O . ASP A 1 190 ? 44.332 -17.585 19.226 1.00 47.81 190 ASP A O 1
ATOM 1431 N N . ASP A 1 191 ? 44.293 -17.299 21.465 1.00 47.59 191 ASP A N 1
ATOM 1432 C CA . ASP A 1 191 ? 44.500 -15.879 21.802 1.00 47.59 191 ASP A CA 1
ATOM 1433 C C . ASP A 1 191 ? 44.258 -14.712 20.797 1.00 47.59 191 ASP A C 1
ATOM 1435 O O . ASP A 1 191 ? 44.998 -14.508 19.842 1.00 47.59 191 ASP A O 1
ATOM 1439 N N . LYS A 1 192 ? 43.347 -13.821 21.247 1.00 52.09 192 LYS A N 1
ATOM 1440 C CA . LYS A 1 192 ? 43.411 -12.334 21.338 1.00 52.09 192 LYS A CA 1
ATOM 1441 C C . LYS A 1 192 ? 43.493 -11.472 20.062 1.00 52.09 192 LYS A C 1
ATOM 1443 O O . LYS A 1 192 ? 44.418 -11.583 19.275 1.00 52.09 192 LYS A O 1
ATOM 1448 N N . ASP A 1 193 ? 42.600 -10.478 19.970 1.00 52.16 193 ASP A N 1
ATOM 1449 C CA . ASP A 1 193 ? 43.006 -9.066 20.107 1.00 52.16 193 ASP A CA 1
ATOM 1450 C C . ASP A 1 193 ? 41.813 -8.093 20.158 1.00 52.16 193 ASP A C 1
ATOM 1452 O O . ASP A 1 193 ? 40.862 -8.163 19.378 1.00 52.16 193 ASP A O 1
ATOM 1456 N N . ASP A 1 194 ? 41.932 -7.166 21.107 1.00 52.00 194 ASP A N 1
ATOM 1457 C CA . ASP A 1 194 ? 41.094 -6.005 21.378 1.00 52.00 194 ASP A CA 1
ATOM 1458 C C . ASP A 1 194 ? 40.976 -5.049 20.180 1.00 52.00 194 ASP A C 1
ATOM 1460 O O . ASP A 1 194 ? 41.947 -4.831 19.446 1.00 52.00 194 ASP A O 1
ATOM 1464 N N . LYS A 1 195 ? 39.824 -4.370 20.073 1.00 53.62 195 LYS A N 1
ATOM 1465 C CA . LYS A 1 195 ? 39.751 -2.950 19.687 1.00 53.62 195 LYS A CA 1
ATOM 1466 C C . LYS A 1 195 ? 38.392 -2.346 20.029 1.00 53.62 195 LYS A C 1
ATOM 1468 O O . LYS A 1 195 ? 37.414 -2.514 19.305 1.00 53.62 195 LYS A O 1
ATOM 1473 N N . ASP A 1 196 ? 38.409 -1.599 21.126 1.00 54.00 196 ASP A N 1
ATOM 1474 C CA . ASP A 1 196 ? 37.469 -0.534 21.445 1.00 54.00 196 ASP A CA 1
ATOM 1475 C C . ASP A 1 196 ? 37.447 0.500 20.308 1.00 54.00 196 ASP A C 1
ATOM 1477 O O . ASP A 1 196 ? 38.480 1.066 19.937 1.00 54.00 196 ASP A O 1
ATOM 1481 N N . GLY A 1 197 ? 36.259 0.726 19.753 1.00 44.47 197 GLY A N 1
ATOM 1482 C CA . GLY A 1 197 ? 35.944 1.812 18.832 1.00 44.47 197 GLY A CA 1
ATOM 1483 C C . GLY A 1 197 ? 34.811 2.632 19.429 1.00 44.47 197 GLY A C 1
ATOM 1484 O O . GLY A 1 197 ? 33.644 2.350 19.179 1.00 44.47 197 GLY A O 1
ATOM 1485 N N . ASP A 1 198 ? 35.190 3.583 20.274 1.00 51.88 198 ASP A N 1
ATOM 1486 C CA . ASP A 1 198 ? 34.346 4.634 20.834 1.00 51.88 198 ASP A CA 1
ATOM 1487 C C . ASP A 1 198 ? 34.130 5.683 19.729 1.00 51.88 198 ASP A C 1
ATOM 1489 O O . ASP A 1 198 ? 35.029 6.477 19.444 1.00 51.88 198 ASP A O 1
ATOM 1493 N N . ASP A 1 199 ? 32.994 5.617 19.031 1.00 48.75 199 ASP A N 1
ATOM 1494 C CA . ASP A 1 199 ? 32.555 6.660 18.098 1.00 48.75 199 ASP A CA 1
ATOM 1495 C C . ASP A 1 199 ? 31.354 7.374 18.723 1.00 48.75 199 ASP A C 1
ATOM 1497 O O . ASP A 1 199 ? 30.221 6.888 18.725 1.00 48.75 199 ASP A O 1
ATOM 1501 N N . GLU A 1 200 ? 31.643 8.543 19.292 1.00 51.81 200 GLU A N 1
ATOM 1502 C CA . GLU A 1 200 ? 30.654 9.506 19.749 1.00 51.81 200 GLU A CA 1
ATOM 1503 C C . GLU A 1 200 ? 29.791 9.958 18.561 1.00 51.81 200 GLU A C 1
ATOM 1505 O O . GLU A 1 200 ? 30.214 10.763 17.722 1.00 51.81 200 GLU A O 1
ATOM 1510 N N . VAL A 1 201 ? 28.560 9.449 18.497 1.00 56.00 201 VAL A N 1
ATOM 1511 C CA . VAL A 1 201 ? 27.513 10.005 17.640 1.00 56.00 201 VAL A CA 1
ATOM 1512 C C . VAL A 1 201 ? 27.148 11.367 18.217 1.00 56.00 201 VAL A C 1
ATOM 1514 O O . VAL A 1 201 ? 26.626 11.474 19.324 1.00 56.00 201 VAL A O 1
ATOM 1517 N N . LYS A 1 202 ? 27.486 12.419 17.475 1.00 47.00 202 LYS A N 1
ATOM 1518 C CA . LYS A 1 202 ? 26.955 13.755 17.717 1.00 47.00 202 LYS A CA 1
ATOM 1519 C C . LYS A 1 202 ? 25.511 13.750 17.245 1.00 47.00 202 LYS A C 1
ATOM 1521 O O . LYS A 1 202 ? 25.258 13.573 16.056 1.00 47.00 202 LYS A O 1
ATOM 1526 N N . ASP A 1 203 ? 24.607 13.908 18.197 1.00 42.62 203 ASP A N 1
ATOM 1527 C CA . ASP A 1 203 ? 23.227 14.290 17.957 1.00 42.62 203 ASP A CA 1
ATOM 1528 C C . ASP A 1 203 ? 23.237 15.696 17.339 1.00 42.62 203 ASP A C 1
ATOM 1530 O O . ASP A 1 203 ? 23.395 16.702 18.034 1.00 42.62 203 ASP A O 1
ATOM 1534 N N . ASP A 1 204 ? 23.154 15.762 16.012 1.00 42.84 204 ASP A N 1
ATOM 1535 C CA . ASP A 1 204 ? 22.769 16.981 15.312 1.00 42.84 204 ASP A CA 1
ATOM 1536 C C . ASP A 1 204 ? 21.234 17.062 15.384 1.00 42.84 204 ASP A C 1
ATOM 1538 O O . ASP A 1 204 ? 20.514 16.598 14.499 1.00 42.84 204 ASP A O 1
ATOM 1542 N N . ASP A 1 205 ? 20.737 17.603 16.500 1.00 45.50 205 ASP A N 1
ATOM 1543 C CA . ASP A 1 205 ? 19.392 18.168 16.591 1.00 45.50 205 ASP A CA 1
ATOM 1544 C C . ASP A 1 205 ? 19.325 19.364 15.623 1.00 45.50 205 ASP A C 1
ATOM 1546 O O . ASP A 1 205 ? 19.646 20.502 15.977 1.00 45.50 205 ASP A O 1
ATOM 1550 N N . ASP A 1 206 ? 18.948 19.101 14.370 1.00 48.00 206 ASP A N 1
ATOM 1551 C CA . ASP A 1 206 ? 18.533 20.130 13.416 1.00 48.00 206 ASP A CA 1
ATOM 1552 C C . ASP A 1 206 ? 17.173 20.697 13.867 1.00 48.00 206 ASP A C 1
ATOM 1554 O O . ASP A 1 206 ? 16.102 20.345 13.363 1.00 48.00 206 ASP A O 1
ATOM 1558 N N . ASP A 1 207 ? 17.225 21.607 14.841 1.00 50.78 207 ASP A N 1
ATOM 1559 C CA . ASP A 1 207 ? 16.201 22.624 15.066 1.00 50.78 207 ASP A CA 1
ATOM 1560 C C . ASP A 1 207 ? 16.160 23.541 13.827 1.00 50.78 207 ASP A C 1
ATOM 1562 O O . ASP A 1 207 ? 16.754 24.622 13.781 1.00 50.78 207 ASP A O 1
ATOM 1566 N N . ASP A 1 208 ? 15.474 23.085 12.775 1.00 53.16 208 ASP A N 1
ATOM 1567 C CA . ASP A 1 208 ? 15.133 23.910 11.619 1.00 53.16 208 ASP A CA 1
ATOM 1568 C C . ASP A 1 208 ? 14.120 24.979 12.063 1.00 53.16 208 ASP A C 1
ATOM 1570 O O . ASP A 1 208 ? 12.898 24.791 12.033 1.00 53.16 208 ASP A O 1
ATOM 1574 N N . ASP A 1 209 ? 14.652 26.135 12.470 1.00 53.66 209 ASP A N 1
ATOM 1575 C CA . ASP A 1 209 ? 13.964 27.423 12.655 1.00 53.66 209 ASP A CA 1
ATOM 1576 C C . ASP A 1 209 ? 13.440 28.000 11.311 1.00 53.66 209 ASP A C 1
ATOM 1578 O O . ASP A 1 209 ? 13.396 29.216 11.087 1.00 53.66 209 ASP A O 1
ATOM 1582 N N . GLY A 1 210 ? 13.044 27.131 10.378 1.00 65.56 210 GLY A N 1
ATOM 1583 C CA . GLY A 1 210 ? 12.382 27.493 9.136 1.00 65.56 210 GLY A CA 1
ATOM 1584 C C . GLY A 1 210 ? 11.027 28.148 9.409 1.00 65.56 210 GLY A C 1
ATOM 1585 O O . GLY A 1 210 ? 10.305 27.786 10.340 1.00 65.56 210 GLY A O 1
ATOM 1586 N N . GLU A 1 211 ? 10.657 29.138 8.594 1.00 78.94 211 GLU A N 1
ATOM 1587 C CA . GLU A 1 211 ? 9.346 29.785 8.687 1.00 78.94 211 GLU A CA 1
ATOM 1588 C C . GLU A 1 211 ? 8.239 28.738 8.467 1.00 78.94 211 GLU A C 1
ATOM 1590 O O . GLU A 1 211 ? 8.018 28.260 7.354 1.00 78.94 211 GLU A O 1
ATOM 1595 N N . LYS A 1 212 ? 7.546 28.356 9.547 1.00 85.19 212 LYS A N 1
ATOM 1596 C CA . LYS A 1 212 ? 6.421 27.418 9.492 1.00 85.19 212 LYS A CA 1
ATOM 1597 C C . LYS A 1 212 ? 5.141 28.170 9.169 1.00 85.19 212 LYS A C 1
ATOM 1599 O O . LYS A 1 212 ? 4.789 29.152 9.824 1.00 85.19 212 LYS A O 1
ATOM 1604 N N . TYR A 1 213 ? 4.405 27.677 8.182 1.00 91.38 213 TYR A N 1
ATOM 1605 C CA . TYR A 1 213 ? 3.140 28.262 7.770 1.00 91.38 213 TYR A CA 1
ATOM 1606 C C . TYR A 1 213 ? 1.968 27.419 8.253 1.00 91.38 213 TYR A C 1
ATOM 1608 O O . TYR A 1 213 ? 1.837 26.251 7.894 1.00 91.38 213 TYR A O 1
ATOM 1616 N N . THR A 1 214 ? 1.081 28.035 9.028 1.00 93.69 214 THR A N 1
ATOM 1617 C CA . THR A 1 214 ? -0.140 27.387 9.514 1.00 93.69 214 THR A CA 1
ATOM 1618 C C . THR A 1 214 ? -1.219 27.356 8.432 1.00 93.69 214 THR A C 1
ATOM 1620 O O . THR A 1 214 ? -1.538 28.388 7.825 1.00 93.69 214 THR A O 1
ATOM 1623 N N . VAL A 1 215 ? -1.815 26.184 8.230 1.00 93.69 215 VAL A N 1
ATOM 1624 C CA . VAL A 1 215 ? -2.892 25.932 7.267 1.00 93.69 215 VAL A CA 1
ATOM 1625 C C . VAL A 1 215 ? -4.001 25.125 7.937 1.00 93.69 215 VAL A C 1
ATOM 1627 O O . VAL A 1 215 ? -3.729 24.169 8.654 1.00 93.69 215 VAL A O 1
ATOM 1630 N N . CYS A 1 216 ? -5.251 25.485 7.669 1.00 94.56 216 CYS A N 1
ATOM 1631 C CA . CYS A 1 216 ? -6.417 24.684 7.997 1.00 94.56 216 CYS A CA 1
ATOM 1632 C C . CYS A 1 216 ? -6.691 23.796 6.791 1.00 94.56 216 CYS A C 1
ATOM 1634 O O . CYS A 1 216 ? -7.209 24.273 5.772 1.00 94.56 216 CYS A O 1
ATOM 1636 N N . HIS A 1 217 ? -6.275 22.540 6.907 1.00 92.94 217 HIS A N 1
ATOM 1637 C CA . HIS A 1 217 ? -6.390 21.536 5.868 1.00 92.94 217 HIS A CA 1
ATOM 1638 C C . HIS A 1 217 ? -7.808 20.963 5.851 1.00 92.94 217 HIS A C 1
ATOM 1640 O O . HIS A 1 217 ? -8.303 20.529 6.888 1.00 92.94 217 HIS A O 1
ATOM 1646 N N . ARG A 1 218 ? -8.475 20.984 4.693 1.00 92.62 218 ARG A N 1
ATOM 1647 C CA . ARG A 1 218 ? -9.812 20.423 4.458 1.00 92.62 218 ARG A CA 1
ATOM 1648 C C . ARG A 1 218 ? -9.716 19.328 3.396 1.00 92.62 218 ARG A C 1
ATOM 1650 O O . ARG A 1 218 ? -9.711 19.651 2.206 1.00 92.62 218 ARG A O 1
ATOM 1657 N N . PRO A 1 219 ? -9.683 18.046 3.799 1.00 86.06 219 PRO A N 1
ATOM 1658 C CA . PRO A 1 219 ? -9.540 16.937 2.868 1.00 86.06 219 PRO A CA 1
ATOM 1659 C C . PRO A 1 219 ? -10.608 16.960 1.758 1.00 86.06 219 PRO A C 1
ATOM 1661 O O . PRO A 1 219 ? -11.807 17.078 2.052 1.00 86.06 219 PRO A O 1
ATOM 1664 N N . PRO A 1 220 ? -10.219 16.824 0.477 1.00 79.81 220 PRO A N 1
ATOM 1665 C CA . PRO A 1 220 ? -11.171 16.675 -0.616 1.00 79.81 220 PRO A CA 1
ATOM 1666 C C . PRO A 1 220 ? -12.122 15.499 -0.357 1.00 79.81 220 PRO A C 1
ATOM 1668 O O . PRO A 1 220 ? -11.690 14.387 -0.076 1.00 79.81 220 PRO A O 1
ATOM 1671 N N . GLY A 1 221 ? -13.432 15.743 -0.432 1.00 75.94 221 GLY A N 1
ATOM 1672 C CA . GLY A 1 221 ? -14.457 14.724 -0.163 1.00 75.94 221 GLY A CA 1
ATOM 1673 C C . GLY A 1 221 ? -14.856 14.567 1.310 1.00 75.94 221 GLY A C 1
ATOM 1674 O O . GLY A 1 221 ? -15.915 14.001 1.566 1.00 75.94 221 GLY A O 1
ATOM 1675 N N . ASN A 1 222 ? -14.100 15.134 2.258 1.00 80.06 222 ASN A N 1
ATOM 1676 C CA . ASN A 1 222 ? -14.462 15.180 3.678 1.00 80.06 222 ASN A CA 1
ATOM 1677 C C . ASN A 1 222 ? -14.152 16.562 4.300 1.00 80.06 222 ASN A C 1
ATOM 1679 O O . ASN A 1 222 ? -13.241 16.693 5.121 1.00 80.06 222 ASN A O 1
ATOM 1683 N N . PRO A 1 223 ? -14.893 17.619 3.908 1.00 81.94 223 PRO A N 1
ATOM 1684 C CA . PRO A 1 223 ? -14.621 18.988 4.351 1.00 81.94 223 PRO A CA 1
ATOM 1685 C C . PRO A 1 223 ? -14.876 19.220 5.848 1.00 81.94 223 PRO A C 1
ATOM 1687 O O . PRO A 1 223 ? -14.378 20.208 6.387 1.00 81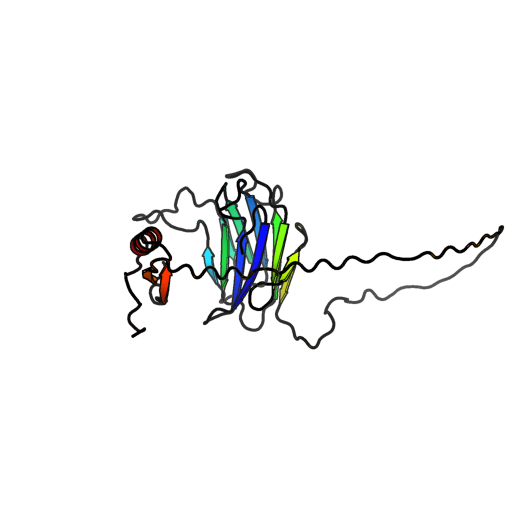.94 223 PRO A O 1
ATOM 1690 N N . ASP A 1 224 ? -15.639 18.337 6.501 1.00 82.75 224 ASP A N 1
ATOM 1691 C CA . ASP A 1 224 ? -15.939 18.410 7.934 1.00 82.75 224 ASP A CA 1
ATOM 1692 C C . ASP A 1 224 ? -14.755 17.935 8.796 1.00 82.75 224 ASP A C 1
ATOM 1694 O O . ASP A 1 224 ? -14.652 18.325 9.957 1.00 82.75 224 ASP A O 1
ATOM 1698 N N . ASN A 1 225 ? -13.811 17.177 8.223 1.00 84.19 225 ASN A N 1
ATOM 1699 C CA . ASN A 1 225 ? -12.572 16.759 8.884 1.00 84.19 225 ASN A CA 1
ATOM 1700 C C . ASN A 1 225 ? -11.441 17.791 8.714 1.00 84.19 225 ASN A C 1
ATOM 1702 O O . ASN A 1 225 ? -10.304 17.471 8.347 1.00 84.19 225 ASN A O 1
ATOM 1706 N N . ALA A 1 226 ? -11.781 19.062 8.917 1.00 89.44 226 ALA A N 1
ATOM 1707 C CA . ALA A 1 226 ? -10.816 20.142 8.837 1.00 89.44 226 ALA A CA 1
ATOM 1708 C C . ALA A 1 226 ? -9.862 20.089 10.040 1.00 89.44 226 ALA A C 1
ATOM 1710 O O . ALA A 1 226 ? -10.326 20.059 11.178 1.00 89.44 226 ALA A O 1
ATOM 1711 N N . HIS A 1 227 ? -8.550 20.125 9.814 1.00 92.81 227 HIS A N 1
ATOM 1712 C CA . HIS A 1 227 ? -7.569 20.151 10.903 1.00 92.81 227 HIS A CA 1
ATOM 1713 C C . HIS A 1 227 ? -6.378 21.065 10.606 1.00 92.81 227 HIS A C 1
ATOM 1715 O O . HIS A 1 227 ? -6.016 21.318 9.455 1.00 92.81 227 HIS A O 1
ATOM 1721 N N . THR A 1 228 ? -5.777 21.595 11.670 1.00 95.06 228 THR A N 1
ATOM 1722 C CA . THR A 1 228 ? -4.660 22.538 11.585 1.00 95.06 228 THR A CA 1
ATOM 1723 C C . THR A 1 228 ? -3.334 21.803 11.374 1.00 95.06 228 THR A C 1
ATOM 1725 O O . THR A 1 228 ? -2.960 20.949 12.173 1.00 95.06 228 THR A O 1
ATOM 1728 N N . ILE A 1 229 ? -2.593 22.176 10.328 1.00 92.62 229 ILE A N 1
ATOM 1729 C CA . ILE A 1 229 ? -1.252 21.661 10.012 1.00 92.62 229 ILE A CA 1
ATOM 1730 C C . ILE A 1 229 ? -0.231 22.803 9.904 1.00 92.62 229 ILE A C 1
ATOM 1732 O O . ILE A 1 229 ? -0.591 23.966 9.693 1.00 92.62 229 ILE A O 1
ATOM 1736 N N . GLN A 1 230 ? 1.056 22.468 10.021 1.00 92.81 230 GLN A N 1
ATOM 1737 C CA . GLN A 1 230 ? 2.172 23.375 9.739 1.00 92.81 230 GLN A CA 1
ATOM 1738 C C . GLN A 1 230 ? 2.981 22.847 8.556 1.00 92.81 230 GLN A C 1
ATOM 1740 O O . GLN A 1 230 ? 3.352 21.677 8.535 1.00 92.81 230 GLN A O 1
ATOM 1745 N N . VAL A 1 231 ? 3.280 23.716 7.592 1.00 89.50 231 VAL A N 1
ATOM 1746 C CA . VAL A 1 231 ? 4.111 23.382 6.426 1.00 89.50 231 VAL A CA 1
ATOM 1747 C C . VAL A 1 231 ? 5.390 24.215 6.417 1.00 89.50 231 VAL A C 1
ATOM 1749 O O . VAL A 1 231 ? 5.370 25.387 6.786 1.00 89.50 231 VAL A O 1
ATOM 1752 N N . GLY A 1 232 ? 6.505 23.617 5.992 1.00 88.94 232 GLY A N 1
ATOM 1753 C CA . GLY A 1 232 ? 7.844 24.227 6.066 1.00 88.94 232 GLY A CA 1
ATOM 1754 C C . GLY A 1 232 ? 8.202 25.193 4.930 1.00 88.94 232 GLY A C 1
ATOM 1755 O O . GLY A 1 232 ? 9.350 25.608 4.825 1.00 88.94 232 GLY A O 1
ATOM 1756 N N . SER A 1 233 ? 7.270 25.524 4.027 1.00 88.19 233 SER A N 1
ATOM 1757 C CA . SER A 1 233 ? 7.530 26.499 2.959 1.00 88.19 233 SER A CA 1
ATOM 1758 C C . SER A 1 233 ? 6.269 27.210 2.469 1.00 88.19 233 SER A C 1
ATOM 1760 O O . SER A 1 233 ? 5.159 26.670 2.514 1.00 88.19 233 SER A O 1
ATOM 1762 N N . GLU A 1 234 ? 6.449 28.418 1.929 1.00 85.62 234 GLU A N 1
ATOM 1763 C CA . GLU A 1 234 ? 5.351 29.189 1.344 1.00 85.62 234 GLU A CA 1
ATOM 1764 C C . GLU A 1 234 ? 4.782 28.492 0.101 1.00 85.62 234 GLU A C 1
ATOM 1766 O O . GLU A 1 234 ? 3.574 28.518 -0.121 1.00 85.62 234 GLU A O 1
ATOM 1771 N N . ALA A 1 235 ? 5.626 27.798 -0.669 1.00 85.50 235 ALA A N 1
ATOM 1772 C CA . ALA A 1 235 ? 5.197 27.028 -1.833 1.00 85.50 235 ALA A CA 1
ATOM 1773 C C . ALA A 1 235 ? 4.241 25.887 -1.449 1.00 85.50 235 ALA A C 1
ATOM 1775 O O . ALA A 1 235 ? 3.196 25.731 -2.080 1.00 85.50 235 ALA A O 1
ATOM 1776 N N . ALA A 1 236 ? 4.553 25.142 -0.381 1.00 84.25 236 ALA A N 1
ATOM 1777 C CA . ALA A 1 236 ? 3.661 24.112 0.146 1.00 84.25 236 ALA A CA 1
ATOM 1778 C C . ALA A 1 236 ? 2.330 24.726 0.604 1.00 84.25 236 ALA A C 1
ATOM 1780 O O . ALA A 1 236 ? 1.263 24.233 0.243 1.00 84.25 236 ALA A O 1
ATOM 1781 N N . ARG A 1 237 ? 2.377 25.861 1.316 1.00 91.00 237 ARG A N 1
ATOM 1782 C CA . ARG A 1 237 ? 1.170 26.587 1.736 1.00 91.00 237 ARG A CA 1
ATOM 1783 C C . ARG A 1 237 ? 0.294 26.963 0.541 1.00 91.00 237 ARG A C 1
ATOM 1785 O O . ARG A 1 237 ? -0.907 26.730 0.580 1.00 91.00 237 ARG A O 1
ATOM 1792 N N . GLU A 1 238 ? 0.863 27.545 -0.513 1.00 89.75 238 GLU A N 1
ATOM 1793 C CA . GLU A 1 238 ? 0.092 27.952 -1.696 1.00 89.75 238 GLU A CA 1
ATOM 1794 C C . GLU A 1 238 ? -0.487 26.757 -2.466 1.00 89.75 238 GLU A C 1
ATOM 1796 O O . GLU A 1 238 ? -1.605 26.861 -2.970 1.00 89.75 238 GLU A O 1
ATOM 1801 N N . ALA A 1 239 ? 0.208 25.614 -2.499 1.00 85.00 239 ALA A N 1
ATOM 1802 C CA . ALA A 1 239 ? -0.351 24.379 -3.044 1.00 85.00 239 ALA A CA 1
ATOM 1803 C C . ALA A 1 239 ? -1.621 23.978 -2.277 1.00 85.00 239 ALA A C 1
ATOM 1805 O O . ALA A 1 239 ? -2.687 23.885 -2.878 1.00 85.00 239 ALA A O 1
ATOM 1806 N N . HIS A 1 240 ? -1.549 23.875 -0.947 1.00 84.38 240 HIS A N 1
ATOM 1807 C CA . HIS A 1 240 ? -2.697 23.573 -0.084 1.00 84.38 240 HIS A CA 1
ATOM 1808 C C . HIS A 1 240 ? -3.898 24.508 -0.326 1.00 84.38 240 HIS A C 1
ATOM 1810 O O . HIS A 1 240 ? -5.034 24.055 -0.492 1.00 84.38 240 HIS A O 1
ATOM 1816 N N . LEU A 1 241 ? -3.657 25.819 -0.448 1.00 90.12 241 LEU A N 1
ATOM 1817 C CA . LEU A 1 241 ? -4.712 26.793 -0.764 1.00 90.12 241 LEU A CA 1
ATOM 1818 C C . LEU A 1 241 ? -5.357 26.548 -2.138 1.00 90.12 241 LEU A C 1
ATOM 1820 O O . LEU A 1 241 ? -6.551 26.798 -2.311 1.00 90.12 241 LEU A O 1
ATOM 1824 N N . GLY A 1 242 ? -4.593 26.038 -3.106 1.00 82.31 242 GLY A N 1
ATOM 1825 C CA . GLY A 1 242 ? -5.090 25.626 -4.420 1.00 82.31 242 GLY A CA 1
ATOM 1826 C C . GLY A 1 242 ? -6.041 24.423 -4.379 1.00 82.31 242 GLY A C 1
ATOM 1827 O O . GLY A 1 242 ? -6.842 24.260 -5.300 1.00 82.31 242 GLY A O 1
ATOM 1828 N N . HIS A 1 243 ? -6.002 23.632 -3.303 1.00 79.31 243 HIS A N 1
ATOM 1829 C CA . HIS A 1 243 ? -6.809 22.423 -3.113 1.00 79.31 243 HIS A CA 1
ATOM 1830 C C . HIS A 1 243 ? -8.009 22.604 -2.160 1.00 79.31 243 HIS A C 1
ATOM 1832 O O . HIS A 1 243 ? -8.731 21.642 -1.910 1.00 79.31 243 HIS A O 1
ATOM 1838 N N . GLY A 1 244 ? -8.290 23.829 -1.691 1.00 83.38 244 GLY A N 1
ATOM 1839 C CA . GLY A 1 244 ? -9.464 24.140 -0.852 1.00 83.38 244 GLY A CA 1
ATOM 1840 C C . GLY A 1 244 ? -9.161 24.428 0.625 1.00 83.38 244 GLY A C 1
ATOM 1841 O O . GLY A 1 244 ? -10.078 24.740 1.404 1.00 83.38 244 GLY A O 1
ATOM 1842 N N . ASP A 1 245 ? -7.884 24.399 1.003 1.00 92.44 245 ASP A N 1
ATOM 1843 C CA . ASP A 1 245 ? -7.427 24.738 2.349 1.00 92.44 245 ASP A CA 1
ATOM 1844 C C . ASP A 1 245 ? -7.482 26.251 2.599 1.00 92.44 245 ASP A C 1
ATOM 1846 O O . ASP A 1 245 ? -7.596 27.068 1.680 1.00 92.44 245 ASP A O 1
ATOM 1850 N N . SER A 1 246 ? -7.425 26.657 3.868 1.00 92.62 246 SER A N 1
ATOM 1851 C CA . SER A 1 246 ? -7.377 28.076 4.252 1.00 92.62 246 SER A CA 1
ATOM 1852 C C . SER A 1 246 ? -6.134 28.415 5.059 1.00 92.62 246 SER A C 1
ATOM 1854 O O . SER A 1 246 ? -5.627 27.596 5.815 1.00 92.62 246 SER A O 1
ATOM 1856 N N . ARG A 1 247 ? -5.660 29.659 4.925 1.00 93.19 247 ARG A N 1
ATOM 1857 C CA . ARG A 1 247 ? -4.549 30.183 5.733 1.00 93.19 247 ARG A CA 1
ATOM 1858 C C . ARG A 1 247 ? -4.952 30.243 7.211 1.00 93.19 247 ARG A C 1
ATOM 1860 O O . ARG A 1 247 ? -6.045 30.722 7.510 1.00 93.19 247 ARG A O 1
ATOM 1867 N N . GLY A 1 248 ? -4.038 29.862 8.103 1.00 91.94 248 GLY A N 1
ATOM 1868 C CA . GLY A 1 248 ? -4.248 29.885 9.554 1.00 91.94 248 GLY A CA 1
ATOM 1869 C C . GLY A 1 248 ? -4.902 28.613 10.095 1.00 91.94 248 GLY A C 1
ATOM 1870 O O . GLY A 1 248 ? -5.153 27.683 9.341 1.00 91.94 248 GLY A O 1
ATOM 1871 N N . ALA A 1 249 ? -5.139 28.566 11.405 1.00 91.81 249 ALA A N 1
ATOM 1872 C CA . ALA A 1 249 ? -5.760 27.421 12.071 1.00 91.81 249 ALA A CA 1
ATOM 1873 C C . ALA A 1 249 ? -7.241 27.246 11.688 1.00 91.81 249 ALA A C 1
ATOM 1875 O O . ALA A 1 249 ? -7.890 28.172 11.186 1.00 91.81 249 ALA A O 1
ATOM 1876 N N . CYS A 1 250 ? -7.783 26.051 11.918 1.00 91.94 250 CYS A N 1
ATOM 1877 C CA . CYS A 1 250 ? -9.201 25.780 11.731 1.00 91.94 250 CYS A CA 1
ATOM 1878 C C . CYS A 1 250 ? -10.058 26.463 12.805 1.00 91.94 250 CYS A C 1
ATOM 1880 O O . CYS A 1 250 ? -9.628 26.723 13.927 1.00 91.94 250 CYS A O 1
ATOM 1882 N N . SER A 1 251 ? -11.302 26.793 12.447 1.00 81.12 251 SER A N 1
ATOM 1883 C CA . SER A 1 251 ? -12.249 27.429 13.367 1.00 81.12 251 SER A CA 1
ATOM 1884 C C . SER A 1 251 ? -12.647 26.439 14.466 1.00 81.12 251 SER A C 1
ATOM 1886 O O . SER A 1 251 ? -13.489 25.577 14.235 1.00 81.12 251 SER A O 1
ATOM 1888 N N . GLY A 1 252 ? -12.031 26.559 15.642 1.00 66.75 252 GLY A N 1
ATOM 1889 C CA . GLY A 1 252 ? -12.198 25.625 16.762 1.00 66.75 252 GLY A CA 1
ATOM 1890 C C . GLY A 1 252 ? -10.938 25.426 17.613 1.00 66.75 252 GLY A C 1
ATOM 1891 O O . GLY A 1 252 ? -11.067 24.930 18.727 1.00 66.75 252 GLY A O 1
ATOM 1892 N N . ASP A 1 253 ? -9.775 25.867 17.119 1.00 54.25 253 ASP A N 1
ATOM 1893 C CA . ASP A 1 253 ? -8.454 25.662 17.742 1.00 54.25 253 ASP A CA 1
ATOM 1894 C C . ASP A 1 253 ? -7.883 26.908 18.478 1.00 54.25 253 ASP A C 1
ATOM 1896 O O . ASP A 1 253 ? -6.669 26.996 18.662 1.00 54.25 253 ASP A O 1
ATOM 1900 N N . ASP A 1 254 ? -8.720 27.881 18.880 1.00 43.25 254 ASP A N 1
ATOM 1901 C CA . ASP A 1 254 ? -8.306 29.052 19.701 1.00 43.25 254 ASP A CA 1
ATOM 1902 C C . ASP A 1 254 ? -8.269 28.748 21.214 1.00 43.25 254 ASP A C 1
ATOM 1904 O O . ASP A 1 254 ? -9.272 28.207 21.745 1.00 43.25 254 ASP A O 1
#

Secondary structure (DSSP, 8-state):
---TTEEEEEEEE-SS-EEEEEEEE-TT-S-BEEEEEEEES--TT-EEEEETT--BPTTSSSB-TT---EEEEETTEEEEEEEE-TT-EEEEEEE---SS-EEEEEEEEGGGSTTTTTS--B---EEEEEESTTS-EEEE--TTS-EEEE---TTS--S-----------------------------------------------------EEEEE--TT-TTS-EEEEESSHHHHHHHHHTT-EES--TT--

pLDDT: mean 81.35, std 20.09, range [32.69, 98.88]

Foldseek 3Di:
DADALEKEWEWDDDPPWIKIWIKFGALQYQFKWKKKKKKAFADQPKDWPDAPQPDDDPPDPHRDPPSPKDWDDDRRITIIMDIDGGSDMGTTMITDCPQWTKMKIFMDTAPRGPCHPVPGHHHRDWYWYFDDPVSPDTHTDDRGDMDMDTRDDPPDDDPDDDDPDDDDDDDDDDDDDDDDDDDDDDDDDDDDDDDDDDDDDDPPPPPPPADWWWKFAQDVPRNVPTFIDIDRDPVVVVVRVVVPIDGHGDDPPD

Sequence (254 aa):
MQRPQTSIAFLYQGPERLSLVVVHGSVDAADGGAVTFRLSGLPADGEWFVKDDYYSEPGTNRAATTNYDTWTVDGADHRIDWTWGSGGTDGGAFGGLGDDFDVAVDPAFNEAAALYGEHYDGTVTAWEFLSGPDGGERISLGMDAPIRIATGGCDGEPAGKENEEGRQPEREDDSDDDQDSDDDDQDGDDDKDDKDGDDEVKDDDDDDDGEKYTVCHRPPGNPDNAHTIQVGSEAAREAHLGHGDSRGACSGDD